Protein AF-A0AA39CHU6-F1 (afdb_monomer_lite)

pLDDT: mean 88.22, std 12.83, range [36.03, 98.25]

Structure (mmCIF, N/CA/C/O backbone):
data_AF-A0AA39CHU6-F1
#
_entry.id   AF-A0AA39CHU6-F1
#
loop_
_atom_site.group_PDB
_atom_site.id
_atom_site.type_symbol
_atom_site.label_atom_id
_atom_site.label_alt_id
_atom_site.label_comp_id
_atom_site.label_asym_id
_atom_site.label_entity_id
_atom_site.label_seq_id
_atom_site.pdbx_PDB_ins_code
_atom_site.Cartn_x
_atom_site.Cartn_y
_atom_site.Cartn_z
_atom_site.occupancy
_atom_site.B_iso_or_equiv
_atom_site.auth_seq_id
_atom_site.auth_comp_id
_atom_site.auth_asym_id
_atom_site.auth_atom_id
_atom_site.pdbx_PDB_model_num
ATOM 1 N N . MET A 1 1 ? 22.049 -4.721 4.402 1.00 36.03 1 MET A N 1
ATOM 2 C CA . MET A 1 1 ? 20.569 -4.723 4.504 1.00 36.03 1 MET A CA 1
ATOM 3 C C . MET A 1 1 ? 20.085 -3.326 4.855 1.00 36.03 1 MET A C 1
ATOM 5 O O . MET A 1 1 ? 19.934 -3.012 6.033 1.00 36.03 1 MET A O 1
ATOM 9 N N . GLY A 1 2 ? 19.881 -2.481 3.843 1.00 46.47 2 GLY A N 1
ATOM 10 C CA . GLY A 1 2 ? 19.026 -1.309 4.016 1.00 46.47 2 GLY A CA 1
ATOM 11 C C . GLY A 1 2 ? 17.617 -1.774 4.384 1.00 46.47 2 GLY A C 1
ATOM 12 O O . GLY A 1 2 ? 17.158 -2.808 3.893 1.00 46.47 2 GLY A O 1
ATOM 13 N N . VAL A 1 3 ? 16.960 -1.075 5.307 1.00 56.28 3 VAL A N 1
ATOM 14 C CA . VAL A 1 3 ? 15.524 -1.278 5.513 1.00 56.28 3 VAL A CA 1
ATOM 15 C C . VAL A 1 3 ? 14.834 -0.730 4.270 1.00 56.28 3 VAL A C 1
ATOM 17 O O . VAL A 1 3 ? 15.093 0.409 3.897 1.00 56.28 3 VAL A O 1
ATOM 20 N N . ASP A 1 4 ? 14.002 -1.548 3.632 1.00 71.50 4 ASP A N 1
ATOM 21 C CA . ASP A 1 4 ? 13.239 -1.155 2.448 1.00 71.50 4 ASP A CA 1
ATOM 22 C C . ASP A 1 4 ? 12.396 0.095 2.760 1.00 71.50 4 ASP A C 1
ATOM 24 O O . ASP A 1 4 ? 11.685 0.144 3.770 1.00 71.50 4 ASP A O 1
ATOM 28 N N . GLU A 1 5 ? 12.505 1.129 1.928 1.00 74.88 5 GLU A N 1
ATOM 29 C CA . GLU A 1 5 ? 11.883 2.430 2.165 1.00 74.88 5 GLU A CA 1
ATOM 30 C C . GLU A 1 5 ? 10.353 2.317 2.272 1.00 74.88 5 GLU A C 1
ATOM 32 O O . GLU A 1 5 ? 9.725 3.049 3.043 1.00 74.88 5 GLU A O 1
ATOM 37 N N . CYS A 1 6 ? 9.739 1.345 1.583 1.00 74.00 6 CYS A N 1
ATOM 38 C CA . CYS A 1 6 ? 8.307 1.076 1.692 1.00 74.00 6 CYS A CA 1
ATOM 39 C C . CYS A 1 6 ? 7.918 0.520 3.069 1.00 74.00 6 CYS A C 1
ATOM 41 O O . CYS A 1 6 ? 6.823 0.806 3.558 1.00 74.00 6 CYS A O 1
ATOM 43 N N . ILE A 1 7 ? 8.805 -0.245 3.717 1.00 84.31 7 ILE A N 1
ATOM 44 C CA . ILE A 1 7 ? 8.580 -0.755 5.077 1.00 84.31 7 ILE A CA 1
ATOM 45 C C . ILE A 1 7 ? 8.559 0.408 6.069 1.00 84.31 7 ILE A C 1
ATOM 47 O O . ILE A 1 7 ? 7.647 0.489 6.892 1.00 84.31 7 ILE A O 1
ATOM 51 N N . LEU A 1 8 ? 9.535 1.318 5.976 1.00 85.94 8 LEU A N 1
ATOM 52 C CA . LEU A 1 8 ? 9.590 2.503 6.837 1.00 85.94 8 LEU A CA 1
ATOM 53 C C . LEU A 1 8 ? 8.354 3.382 6.641 1.00 85.94 8 LEU A C 1
ATOM 55 O O . LEU A 1 8 ? 7.707 3.750 7.618 1.00 85.94 8 LEU A O 1
ATOM 59 N N . TYR A 1 9 ? 7.969 3.623 5.386 1.00 84.75 9 TYR A N 1
ATOM 60 C CA . TYR A 1 9 ? 6.775 4.396 5.061 1.00 84.75 9 TYR A CA 1
ATOM 61 C C . TYR A 1 9 ? 5.493 3.786 5.652 1.00 84.75 9 TYR A C 1
ATOM 63 O O . TYR A 1 9 ? 4.666 4.502 6.213 1.00 84.75 9 TYR A O 1
ATOM 71 N N . SER A 1 10 ? 5.328 2.460 5.585 1.00 86.75 10 SER A N 1
ATOM 72 C CA . SER A 1 10 ? 4.172 1.774 6.179 1.00 86.75 10 SER A CA 1
ATOM 73 C C . SER A 1 10 ? 4.127 1.916 7.709 1.00 86.75 10 SER A C 1
ATOM 75 O O . SER A 1 10 ? 3.069 2.188 8.284 1.00 86.75 10 SER A O 1
ATOM 77 N N . LEU A 1 11 ? 5.281 1.803 8.376 1.00 91.81 11 LEU A N 1
ATOM 78 C CA . LEU A 1 11 ? 5.385 1.997 9.825 1.00 91.81 11 LEU A CA 1
ATOM 79 C C . LEU A 1 11 ? 5.081 3.443 10.234 1.00 91.81 11 LEU A C 1
ATOM 81 O O . LEU A 1 11 ? 4.393 3.657 11.235 1.00 91.81 11 LEU A O 1
ATOM 85 N N . ASP A 1 12 ? 5.539 4.421 9.453 1.00 92.25 12 ASP A N 1
ATOM 86 C CA . ASP A 1 12 ? 5.215 5.830 9.670 1.00 92.25 12 ASP A CA 1
ATOM 87 C C . ASP A 1 12 ? 3.721 6.101 9.479 1.00 92.25 12 ASP A C 1
ATOM 89 O O . ASP A 1 12 ? 3.111 6.713 10.350 1.00 92.25 12 ASP A O 1
ATOM 93 N N . LEU A 1 13 ? 3.087 5.551 8.436 1.00 90.38 13 LEU A N 1
ATOM 94 C CA . LEU A 1 13 ? 1.635 5.660 8.246 1.00 90.38 13 LEU A CA 1
ATOM 95 C C . LEU A 1 13 ? 0.841 5.089 9.424 1.00 90.38 13 LEU A C 1
ATOM 97 O O . LEU A 1 13 ? -0.157 5.678 9.845 1.00 90.38 13 LEU A O 1
ATOM 101 N N . MET A 1 14 ? 1.264 3.940 9.955 1.00 93.62 14 MET A N 1
ATOM 102 C CA . MET A 1 14 ? 0.629 3.337 11.124 1.00 93.62 14 MET A CA 1
ATOM 103 C C . MET A 1 14 ? 0.807 4.219 12.362 1.00 93.62 14 MET A C 1
ATOM 105 O O . MET A 1 14 ? -0.163 4.481 13.074 1.00 93.62 14 MET A O 1
ATOM 109 N N . LYS A 1 15 ? 2.029 4.699 12.616 1.00 93.12 15 LYS A N 1
ATOM 110 C CA . LYS A 1 15 ? 2.325 5.613 13.724 1.00 93.12 15 LYS A CA 1
ATOM 111 C C . LYS A 1 15 ? 1.461 6.871 13.623 1.00 93.12 15 LYS A C 1
ATOM 113 O O . LYS A 1 15 ? 0.740 7.185 14.567 1.00 93.12 15 LYS A O 1
ATOM 118 N N . ASP A 1 16 ? 1.476 7.537 12.475 1.00 93.56 16 ASP A N 1
ATOM 119 C CA . ASP A 1 16 ? 0.741 8.778 12.236 1.00 93.56 16 ASP A CA 1
ATOM 120 C C . ASP A 1 16 ? -0.767 8.565 12.393 1.00 93.56 16 ASP A C 1
ATOM 122 O O . ASP A 1 16 ? -1.447 9.367 13.032 1.00 93.56 16 ASP A O 1
ATOM 126 N N . PHE A 1 17 ? -1.301 7.437 11.913 1.00 95.38 17 PHE A N 1
ATOM 127 C CA . PHE A 1 17 ? -2.702 7.093 12.131 1.00 95.38 17 PHE A CA 1
ATOM 128 C C . PHE A 1 17 ? -3.068 7.086 13.619 1.00 95.38 17 PHE A C 1
ATOM 130 O O . PHE A 1 17 ? -4.052 7.724 14.001 1.00 95.38 17 PHE A O 1
ATOM 137 N N . TRP A 1 18 ? -2.306 6.384 14.462 1.00 95.06 18 TRP A N 1
ATOM 138 C CA . TRP A 1 18 ? -2.645 6.243 15.879 1.00 95.06 18 TRP A CA 1
ATOM 139 C C . TRP A 1 18 ? -2.423 7.537 16.661 1.00 95.06 18 TRP A C 1
ATOM 141 O O . TRP A 1 18 ? -3.322 7.962 17.388 1.00 95.06 18 TRP A O 1
ATOM 151 N N . TYR A 1 19 ? -1.285 8.202 16.457 1.00 93.38 19 TYR A N 1
ATOM 152 C CA . TYR A 1 19 ? -0.972 9.474 17.113 1.00 93.38 19 TYR A CA 1
ATOM 153 C C . TYR A 1 19 ? -2.006 10.549 16.787 1.00 93.38 19 TYR A C 1
ATOM 155 O O . TYR A 1 19 ? -2.463 11.275 17.668 1.00 93.38 19 TYR A O 1
ATOM 163 N N . GLU A 1 20 ? -2.422 10.635 15.528 1.00 92.00 20 GLU A N 1
ATOM 164 C CA . GLU A 1 20 ? -3.372 11.654 15.108 1.00 92.00 20 GLU A CA 1
ATOM 165 C C . GLU A 1 20 ? -4.842 11.257 15.339 1.00 92.00 20 GLU A C 1
ATOM 167 O O . GLU A 1 20 ? -5.719 12.109 15.197 1.00 92.00 20 GLU A O 1
ATOM 172 N N . SER A 1 21 ? -5.135 9.993 15.669 1.00 93.38 21 SER A N 1
ATOM 173 C CA . SER A 1 21 ? -6.484 9.554 16.068 1.00 93.38 21 SER A CA 1
ATOM 174 C C . SER A 1 21 ? -6.711 9.669 17.572 1.00 93.38 21 SER A C 1
ATOM 176 O O . SER A 1 21 ? -7.795 10.048 18.007 1.00 93.38 21 SER A O 1
ATOM 178 N N . VAL A 1 22 ? -5.702 9.319 18.372 1.00 91.69 22 VAL A N 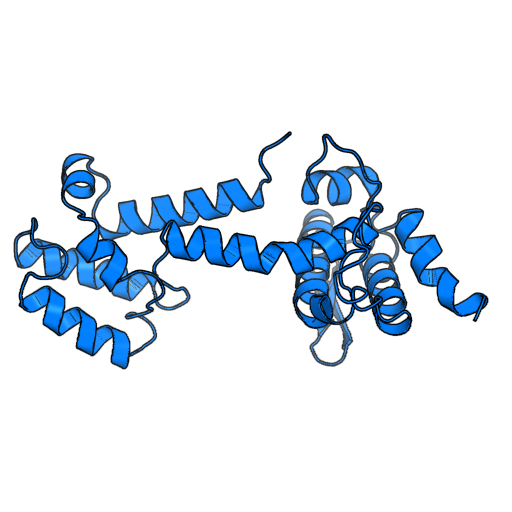1
ATOM 179 C CA . VAL A 1 22 ? -5.809 9.222 19.836 1.00 91.69 22 VAL A CA 1
ATOM 180 C C . VAL A 1 22 ? -5.316 10.490 20.533 1.00 91.69 22 VAL A C 1
ATOM 182 O O . VAL A 1 22 ? -5.846 10.874 21.576 1.00 91.69 22 VAL A O 1
ATOM 185 N N . GLY A 1 23 ? -4.329 11.160 19.943 1.00 84.38 23 GLY A N 1
ATOM 186 C CA . GLY A 1 23 ? -3.639 12.309 20.512 1.00 84.38 23 GLY A CA 1
ATOM 187 C C . GLY A 1 23 ? -2.134 12.066 20.599 1.00 84.38 23 GLY A C 1
ATOM 188 O O . GLY A 1 23 ? -1.678 10.949 20.832 1.00 84.38 23 GLY A O 1
ATOM 189 N N . VAL A 1 24 ? -1.360 13.140 20.427 1.00 79.75 24 VAL A N 1
ATOM 190 C CA . VAL A 1 24 ? 0.110 13.080 20.334 1.00 79.75 24 VAL A CA 1
ATOM 191 C C . VAL A 1 24 ? 0.774 12.806 21.692 1.00 79.75 24 VAL A C 1
ATOM 193 O O . VAL A 1 24 ? 1.913 12.344 21.761 1.00 79.75 24 VAL A O 1
ATOM 196 N N . GLU A 1 25 ? 0.049 13.058 22.782 1.00 86.94 25 GLU A N 1
ATOM 197 C CA . GLU A 1 25 ? 0.544 12.882 24.142 1.00 86.94 25 GLU A CA 1
ATOM 198 C C . GLU A 1 25 ? 0.782 11.406 24.477 1.00 86.94 25 GLU A C 1
ATOM 200 O O . GLU A 1 25 ? -0.091 10.548 24.309 1.00 86.94 25 GLU A O 1
ATOM 205 N N . ARG A 1 26 ? 1.960 11.111 25.038 1.00 83.06 26 ARG A N 1
ATOM 206 C CA . ARG A 1 26 ? 2.367 9.744 25.401 1.00 83.06 26 ARG A CA 1
ATOM 207 C C . ARG A 1 26 ? 1.359 9.063 26.329 1.00 83.06 26 ARG A C 1
ATOM 209 O O . ARG A 1 26 ? 1.085 7.877 26.166 1.00 83.06 26 ARG A O 1
ATOM 216 N N . ASP A 1 27 ? 0.788 9.814 27.264 1.00 88.19 27 ASP A N 1
ATOM 217 C CA . ASP A 1 27 ? -0.190 9.306 28.228 1.00 88.19 27 ASP A CA 1
ATOM 218 C C . ASP A 1 27 ? -1.510 8.896 27.562 1.00 88.19 27 ASP A C 1
ATOM 220 O O . ASP A 1 27 ? -2.195 7.999 28.050 1.00 88.19 27 ASP A O 1
ATOM 224 N N . ALA A 1 28 ? -1.882 9.529 26.444 1.00 88.56 28 ALA A N 1
ATOM 225 C CA . ALA A 1 28 ? -3.046 9.125 25.660 1.00 88.56 28 ALA A CA 1
ATOM 226 C C . ALA A 1 28 ? -2.748 7.825 24.905 1.00 88.56 28 ALA A C 1
ATOM 228 O O . ALA A 1 28 ? -3.522 6.875 24.982 1.00 88.56 28 ALA A O 1
ATOM 229 N N . MET A 1 29 ? -1.581 7.735 24.267 1.00 92.19 29 MET A N 1
ATOM 230 C CA . MET A 1 29 ? -1.156 6.522 23.564 1.00 92.19 29 MET A CA 1
ATOM 231 C C . MET A 1 29 ? -1.050 5.300 24.489 1.00 92.19 29 MET A C 1
ATOM 233 O O . MET A 1 29 ? -1.428 4.202 24.093 1.00 92.19 29 MET A O 1
ATOM 237 N N . GLN A 1 30 ? -0.618 5.475 25.742 1.00 92.00 30 GLN A N 1
ATOM 238 C CA . GLN A 1 30 ? -0.553 4.385 26.730 1.00 92.00 30 GLN A CA 1
ATOM 239 C C . GLN A 1 30 ? -1.923 3.842 27.164 1.00 92.00 30 GLN A C 1
ATOM 241 O O . GLN A 1 30 ? -1.997 2.741 27.704 1.00 92.00 30 GLN A O 1
ATOM 246 N N . LYS A 1 31 ? -3.006 4.597 26.946 1.00 94.38 31 LYS A N 1
ATOM 247 C CA . LYS A 1 31 ? -4.378 4.162 27.251 1.00 94.38 31 LYS A CA 1
ATOM 248 C C . LYS A 1 31 ? -4.988 3.299 26.147 1.00 94.38 31 LYS A C 1
ATOM 250 O O . LYS A 1 31 ? -6.066 2.745 26.353 1.00 94.38 31 LYS A O 1
ATOM 255 N N . VAL A 1 32 ? -4.347 3.209 24.981 1.00 94.75 32 VAL A N 1
ATOM 256 C CA . VAL A 1 32 ? -4.790 2.329 23.896 1.00 94.75 32 VAL A CA 1
ATOM 257 C C . VAL A 1 32 ? -4.411 0.898 24.252 1.00 94.75 32 VAL A C 1
ATOM 259 O O . VAL A 1 32 ? -3.236 0.543 24.289 1.00 94.75 32 VAL A O 1
ATOM 262 N N . ASP A 1 33 ? -5.416 0.077 24.531 1.00 95.06 33 ASP A N 1
ATOM 263 C CA . ASP A 1 33 ? -5.234 -1.333 24.852 1.00 95.06 33 ASP A CA 1
ATOM 264 C C . ASP A 1 33 ? -5.294 -2.233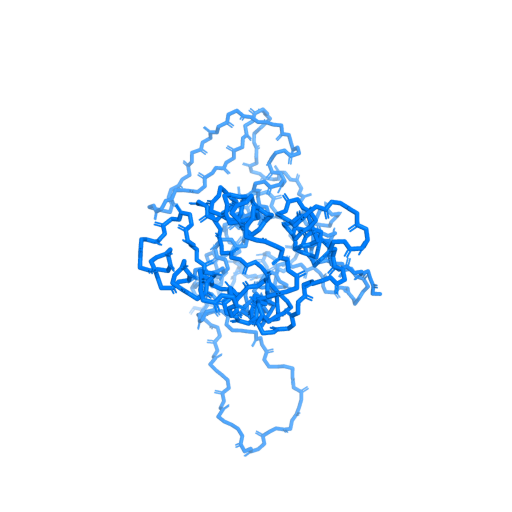 23.603 1.00 95.06 33 ASP A C 1
ATOM 266 O O . ASP A 1 33 ? -5.847 -1.872 22.562 1.00 95.06 33 ASP A O 1
ATOM 270 N N . GLU A 1 34 ? -4.743 -3.443 23.725 1.00 96.12 34 GLU A N 1
ATOM 271 C CA . GLU A 1 34 ? -4.690 -4.432 22.642 1.00 96.12 34 GLU A CA 1
ATOM 272 C C . GLU A 1 34 ? -6.081 -4.826 22.124 1.00 96.12 34 GLU A C 1
ATOM 274 O O . GLU A 1 34 ? -6.254 -5.031 20.923 1.00 96.12 34 GLU A O 1
ATOM 279 N N . ASN A 1 35 ? -7.087 -4.916 23.001 1.00 97.19 35 ASN A N 1
ATOM 280 C CA . ASN A 1 35 ? -8.441 -5.289 22.595 1.00 97.19 35 ASN A CA 1
ATOM 281 C C . ASN A 1 35 ? -9.066 -4.201 21.711 1.00 97.19 35 ASN A C 1
ATOM 283 O O . ASN A 1 35 ? -9.679 -4.515 20.695 1.00 97.19 35 ASN A O 1
ATOM 287 N N . SER A 1 36 ? -8.857 -2.929 22.049 1.00 96.94 36 SER A N 1
ATOM 288 C CA . SER A 1 36 ? -9.280 -1.801 21.216 1.00 96.94 36 SER A CA 1
ATOM 289 C C . SER A 1 36 ? -8.646 -1.837 19.825 1.00 96.94 36 SER A C 1
ATOM 291 O O . SER A 1 36 ? -9.347 -1.622 18.838 1.00 96.94 36 SER A O 1
ATOM 293 N N . VAL A 1 37 ? -7.347 -2.147 19.731 1.00 97.38 37 VAL A N 1
ATOM 294 C CA . VAL A 1 37 ? -6.654 -2.299 18.439 1.00 97.38 37 VAL A CA 1
ATOM 295 C C . VAL A 1 37 ? -7.227 -3.474 17.650 1.00 97.38 37 VAL A C 1
ATOM 297 O O . VAL A 1 37 ? -7.591 -3.288 16.496 1.00 97.38 37 VAL A O 1
ATOM 300 N N . LYS A 1 38 ? -7.384 -4.648 18.273 1.00 97.56 38 LYS A N 1
ATOM 301 C CA . LYS A 1 38 ? -7.929 -5.858 17.630 1.00 97.56 38 LYS A CA 1
ATOM 302 C C . LYS A 1 38 ? -9.346 -5.693 17.100 1.00 97.56 38 LYS A C 1
ATOM 304 O O . LYS A 1 38 ? -9.705 -6.281 16.089 1.00 97.56 38 LYS A O 1
ATOM 309 N N . GLU A 1 39 ? -10.170 -4.922 17.796 1.00 97.75 39 GLU A N 1
ATOM 310 C CA . GLU A 1 39 ? -11.528 -4.639 17.340 1.00 97.75 39 GLU A CA 1
ATOM 311 C C . GLU A 1 39 ? -11.546 -3.708 16.122 1.00 97.75 39 GLU A C 1
ATOM 313 O O . GLU A 1 39 ? -12.458 -3.787 15.304 1.00 97.75 39 GLU A O 1
ATOM 318 N N . LEU A 1 40 ? -10.554 -2.823 15.999 1.00 97.56 40 LEU A N 1
ATOM 319 C CA . LEU A 1 40 ? -10.492 -1.818 14.943 1.00 97.56 40 LEU A CA 1
ATOM 320 C C . LEU A 1 40 ? -9.669 -2.260 13.728 1.00 97.56 40 LEU A C 1
ATOM 322 O O . LEU A 1 40 ? -9.992 -1.842 12.618 1.00 97.56 40 LEU A O 1
ATOM 326 N N . GLU A 1 41 ? -8.612 -3.049 13.909 1.00 97.19 41 GLU A N 1
ATOM 327 C CA . GLU A 1 41 ? -7.658 -3.386 12.849 1.00 97.19 41 GLU A CA 1
ATOM 328 C C . GLU A 1 41 ? -8.336 -4.005 11.621 1.00 97.19 41 GLU A C 1
ATOM 330 O O . GLU A 1 41 ? -9.222 -4.850 11.726 1.00 97.19 41 GLU A O 1
ATOM 335 N N . GLY A 1 42 ? -7.956 -3.536 10.430 1.00 96.12 42 GLY A N 1
ATOM 336 C CA . GLY A 1 42 ? -8.537 -4.017 9.174 1.00 96.12 42 GLY A CA 1
ATOM 337 C C . GLY A 1 42 ? -9.975 -3.554 8.892 1.00 96.12 42 GLY A C 1
ATOM 338 O O . GLY A 1 42 ? -10.514 -3.893 7.841 1.00 96.12 42 GLY A O 1
ATOM 339 N N . THR A 1 43 ? -10.600 -2.760 9.768 1.00 97.69 43 THR A N 1
ATOM 340 C CA . THR A 1 43 ? -11.921 -2.150 9.516 1.00 97.69 43 THR A CA 1
ATOM 341 C C . THR A 1 43 ? -11.798 -0.776 8.857 1.00 97.69 43 THR A C 1
ATOM 343 O O . THR A 1 43 ? -10.733 -0.157 8.878 1.00 97.69 43 THR A O 1
ATOM 346 N N . ALA A 1 44 ? -12.889 -0.262 8.284 1.00 97.81 44 ALA A N 1
ATOM 347 C CA . ALA A 1 44 ? -12.945 1.089 7.727 1.00 97.81 44 ALA A CA 1
ATOM 348 C C . ALA A 1 44 ? -14.248 1.821 8.088 1.00 97.81 44 ALA A C 1
ATOM 350 O O . ALA A 1 44 ? -15.064 2.093 7.206 1.00 97.81 44 ALA A O 1
ATOM 351 N N . PRO A 1 45 ? -14.482 2.188 9.361 1.00 98.19 45 PRO A N 1
ATOM 352 C CA . PRO A 1 45 ? -15.734 2.819 9.793 1.00 98.19 45 PRO A CA 1
ATOM 353 C C . PRO A 1 45 ? -16.038 4.165 9.109 1.00 98.19 45 PRO A C 1
ATOM 355 O O . PRO A 1 45 ? -17.194 4.578 9.044 1.00 98.19 45 PRO A O 1
ATOM 358 N N . GLY A 1 46 ? -15.036 4.845 8.549 1.00 97.88 46 GLY A N 1
ATOM 359 C CA . GLY A 1 46 ? -15.219 6.045 7.732 1.00 97.88 46 GLY A CA 1
ATOM 360 C C . GLY A 1 46 ? -15.876 5.800 6.375 1.00 97.88 46 GLY A C 1
ATOM 361 O O . GLY A 1 46 ? -16.609 6.660 5.882 1.00 97.88 46 GLY A O 1
ATOM 362 N N . ALA A 1 47 ? -15.623 4.635 5.777 1.00 98.00 47 ALA A N 1
ATOM 363 C CA . ALA A 1 47 ? -16.123 4.240 4.461 1.00 98.00 47 ALA A CA 1
ATOM 364 C C . ALA A 1 47 ? -17.251 3.190 4.536 1.00 98.00 47 ALA A C 1
ATOM 366 O O . ALA A 1 47 ? -18.136 3.156 3.678 1.00 98.00 47 ALA A O 1
ATOM 367 N N . CYS A 1 48 ? -17.256 2.349 5.572 1.00 98.19 48 CYS A N 1
ATOM 368 C CA . CYS A 1 48 ? -18.150 1.211 5.752 1.00 98.19 48 CYS A CA 1
ATOM 369 C C . CYS A 1 48 ? -19.161 1.457 6.882 1.00 98.19 48 CYS A C 1
ATOM 371 O O . CYS A 1 48 ? -18.840 1.462 8.071 1.00 98.19 48 CYS A O 1
ATOM 373 N N . LYS A 1 49 ? -20.444 1.588 6.516 1.00 97.50 49 LYS A N 1
ATOM 374 C CA . LYS A 1 49 ? -21.545 1.793 7.479 1.00 97.50 49 LYS A CA 1
ATOM 375 C C . LYS A 1 49 ? -21.789 0.594 8.404 1.00 97.50 49 LYS A C 1
ATOM 377 O O . LYS A 1 49 ? -22.422 0.772 9.447 1.00 97.50 49 LYS A O 1
ATOM 382 N N . ALA A 1 50 ? -21.399 -0.614 7.996 1.00 97.88 50 ALA A N 1
ATOM 383 C CA . ALA A 1 50 ? -21.534 -1.811 8.825 1.00 97.88 50 ALA A CA 1
ATOM 384 C C . ALA A 1 50 ? -20.509 -1.768 9.965 1.00 97.88 50 ALA A C 1
ATOM 386 O O . ALA A 1 50 ? -20.917 -1.728 11.126 1.00 97.88 50 ALA A O 1
ATOM 387 N N . ASP A 1 51 ? -19.227 -1.604 9.623 1.00 98.00 51 ASP A N 1
ATOM 388 C CA . ASP A 1 51 ? -18.125 -1.417 10.573 1.00 98.00 51 ASP A CA 1
ATOM 389 C C . ASP A 1 51 ? -18.446 -0.297 11.561 1.00 98.00 51 ASP A C 1
ATOM 391 O O . ASP A 1 51 ? -18.441 -0.509 12.772 1.00 98.00 51 ASP A O 1
ATOM 395 N N . ALA A 1 52 ? -18.834 0.879 11.051 1.00 98.06 52 ALA A N 1
ATOM 396 C CA . ALA A 1 52 ? -19.171 2.032 11.880 1.00 98.06 52 ALA A CA 1
ATOM 397 C C . ALA A 1 52 ? -20.237 1.702 12.931 1.00 98.06 52 ALA A C 1
ATOM 399 O O . ALA A 1 52 ? -20.110 2.063 14.097 1.00 98.06 52 ALA A O 1
ATOM 400 N N . ARG A 1 53 ? -21.298 0.997 12.529 1.00 98.19 53 ARG A N 1
ATOM 401 C CA . ARG A 1 53 ? -22.418 0.669 13.412 1.00 98.19 53 ARG A CA 1
ATOM 402 C C . A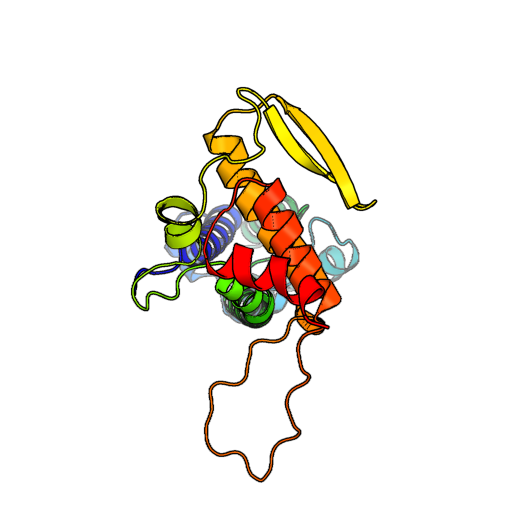RG A 1 53 ? -22.012 -0.309 14.504 1.00 98.19 53 ARG A C 1
ATOM 404 O O . ARG A 1 53 ? -22.427 -0.136 15.650 1.00 98.19 53 ARG A O 1
ATOM 411 N N . ASP A 1 54 ? -21.268 -1.348 14.153 1.00 97.69 54 ASP A N 1
ATOM 412 C CA . ASP A 1 54 ? -20.932 -2.408 15.099 1.00 97.69 54 ASP A CA 1
ATOM 413 C C . ASP A 1 54 ? -19.824 -1.977 16.059 1.00 97.69 54 ASP A C 1
ATOM 415 O O . ASP A 1 54 ? -19.936 -2.219 17.264 1.00 97.69 54 ASP A O 1
ATOM 419 N N . LEU A 1 55 ? -18.841 -1.219 15.574 1.00 98.25 55 LEU A N 1
ATOM 420 C CA . LEU A 1 55 ? -17.798 -0.623 16.404 1.00 98.25 55 LEU A CA 1
ATOM 421 C C . LEU A 1 55 ? -18.347 0.467 17.327 1.00 98.25 55 LEU A C 1
ATOM 423 O O . LEU A 1 55 ? -18.008 0.487 18.509 1.00 98.25 55 LEU A O 1
ATOM 427 N N . TYR A 1 56 ? -19.261 1.321 16.851 1.00 98.12 56 TYR A N 1
ATOM 428 C CA . TYR A 1 56 ? -19.826 2.381 17.692 1.00 98.12 56 TYR A CA 1
ATOM 429 C C . TYR A 1 56 ? -20.602 1.827 18.894 1.00 98.12 56 TYR A C 1
ATOM 431 O O . TYR A 1 56 ? -20.505 2.359 20.001 1.00 98.12 56 TYR A O 1
ATOM 439 N N . LYS A 1 57 ? -21.314 0.702 18.730 1.00 97.81 57 LYS A N 1
ATOM 440 C CA . LYS A 1 57 ? -21.953 -0.002 19.860 1.00 97.81 57 LYS A CA 1
ATOM 441 C C . LYS A 1 57 ? -20.921 -0.452 20.897 1.00 97.81 57 LYS A C 1
ATOM 443 O O . LYS A 1 57 ? -21.154 -0.298 22.095 1.00 97.81 57 LYS A O 1
ATOM 448 N N . LYS A 1 58 ? -19.788 -1.007 20.451 1.00 97.81 58 LYS A N 1
ATOM 449 C CA . LYS A 1 58 ? -18.701 -1.454 21.336 1.00 97.81 58 LYS A CA 1
ATOM 450 C C . LYS A 1 58 ? -18.042 -0.270 22.051 1.00 97.81 58 LYS A C 1
ATOM 452 O O . LYS A 1 58 ? -17.791 -0.360 23.250 1.00 97.81 58 LYS A O 1
ATOM 457 N N . LEU A 1 59 ? -17.855 0.851 21.355 1.00 97.25 59 LEU A N 1
ATOM 458 C CA . LEU A 1 59 ? -17.330 2.098 21.914 1.00 97.25 59 LEU A CA 1
ATOM 459 C C . LEU A 1 59 ? -18.243 2.679 23.004 1.00 97.25 59 LEU A C 1
ATOM 461 O O . LEU A 1 59 ? -17.774 3.001 24.099 1.00 97.25 59 LEU A O 1
ATOM 465 N N . LYS A 1 60 ? -19.559 2.736 22.755 1.00 96.50 60 LYS A N 1
ATOM 466 C CA . LYS A 1 60 ? -20.554 3.172 23.752 1.00 96.50 60 LYS A CA 1
ATOM 467 C C . LYS A 1 60 ? -20.628 2.256 24.966 1.00 96.50 60 LYS A C 1
ATOM 469 O O . LYS A 1 60 ? -20.825 2.734 26.075 1.00 96.50 60 LYS A O 1
ATOM 474 N N . ALA A 1 61 ? -20.425 0.957 24.767 1.00 95.56 61 ALA A N 1
ATOM 475 C CA . ALA A 1 61 ? -20.338 -0.011 25.854 1.00 95.56 61 ALA A CA 1
ATOM 476 C C . ALA A 1 61 ? -18.995 0.033 26.615 1.00 95.56 61 ALA A C 1
ATOM 478 O O . ALA A 1 61 ? -18.798 -0.779 27.516 1.00 95.56 61 ALA A O 1
ATOM 479 N N . GLY A 1 62 ? -18.057 0.915 26.240 1.00 94.38 62 GLY A N 1
ATOM 480 C CA . GLY A 1 62 ? -16.728 1.009 26.855 1.00 94.38 62 GLY A CA 1
ATOM 481 C C . GLY A 1 62 ? -15.807 -0.175 26.553 1.00 94.38 62 GLY A C 1
ATOM 482 O O . GLY A 1 62 ? -14.797 -0.344 27.226 1.00 94.38 62 GLY A O 1
ATOM 483 N N . LYS A 1 63 ? -16.143 -1.002 25.553 1.00 96.50 63 LYS A N 1
ATOM 484 C CA . LYS A 1 63 ? -15.329 -2.157 25.133 1.00 96.50 63 LYS A CA 1
ATOM 485 C C . LYS A 1 63 ? -14.169 -1.768 24.217 1.00 96.50 63 LYS A C 1
ATOM 487 O O . LYS A 1 63 ? -13.215 -2.525 24.104 1.00 96.50 63 LYS A O 1
ATOM 492 N N . ILE A 1 64 ? -14.276 -0.616 23.558 1.00 96.94 64 ILE A N 1
ATOM 493 C CA . ILE A 1 64 ? -13.210 0.004 22.767 1.00 96.94 64 ILE A CA 1
ATOM 494 C C . ILE A 1 64 ? -12.867 1.329 23.443 1.00 96.94 64 ILE A C 1
ATOM 496 O O . ILE A 1 64 ? -13.771 2.078 23.821 1.00 96.94 64 ILE A O 1
ATOM 500 N N . PHE A 1 65 ? -11.573 1.599 23.592 1.00 96.44 65 PHE A N 1
ATOM 501 C CA . PHE A 1 65 ? -11.002 2.754 24.278 1.00 96.44 65 PHE A CA 1
ATOM 502 C C . PHE A 1 65 ? -11.504 2.891 25.725 1.00 96.44 65 PHE A C 1
ATOM 504 O O . PHE A 1 65 ? -11.799 3.989 26.196 1.00 96.44 65 PHE A O 1
ATOM 511 N N . GLY A 1 66 ? -11.608 1.769 26.448 1.00 95.44 66 GLY A N 1
ATOM 512 C CA . GLY A 1 66 ? -12.215 1.714 27.785 1.00 95.44 66 GLY A CA 1
ATOM 513 C C . GLY A 1 66 ? -11.501 2.560 28.848 1.00 95.44 66 GLY A C 1
ATOM 514 O O . GLY A 1 66 ? -12.135 3.027 29.790 1.00 95.44 66 GLY A O 1
ATOM 515 N N . ALA A 1 67 ? -10.203 2.823 28.674 1.00 95.62 67 ALA A N 1
ATOM 516 C CA . ALA A 1 67 ? -9.419 3.695 29.553 1.00 95.62 67 ALA A CA 1
ATOM 517 C C . ALA A 1 67 ? -9.689 5.205 29.349 1.00 95.62 67 ALA A C 1
ATOM 519 O O . ALA A 1 67 ? -9.165 6.035 30.097 1.00 95.62 67 ALA A O 1
ATOM 520 N N . PHE A 1 68 ? -10.497 5.580 28.351 1.00 95.38 68 PHE A N 1
ATOM 521 C CA . PHE A 1 68 ? -10.890 6.961 28.073 1.00 95.38 68 PHE A CA 1
ATOM 522 C C . PHE A 1 68 ? -12.302 7.259 28.596 1.00 95.38 68 PHE A C 1
ATOM 524 O O . PHE A 1 68 ? -13.192 6.400 28.604 1.00 95.38 68 PHE A O 1
ATOM 531 N N . ASN A 1 69 ? -12.534 8.511 28.998 1.00 94.69 69 ASN A N 1
ATOM 532 C CA . ASN A 1 69 ? -13.882 8.985 29.312 1.00 94.69 69 ASN A CA 1
ATOM 533 C C . ASN A 1 69 ? -14.740 9.078 28.033 1.00 94.69 69 ASN A C 1
ATOM 535 O O . ASN A 1 69 ? -14.221 9.057 26.916 1.00 94.69 69 ASN A O 1
ATOM 539 N N . ASP A 1 70 ? -16.057 9.196 28.196 1.00 94.75 70 ASP A N 1
ATOM 540 C CA . ASP A 1 70 ? -16.996 9.191 27.067 1.00 94.75 70 ASP A CA 1
ATOM 541 C C . ASP A 1 70 ? -16.751 10.344 26.080 1.00 94.75 70 ASP A C 1
ATOM 543 O O . ASP A 1 70 ? -16.867 10.151 24.871 1.00 94.75 70 ASP A O 1
ATOM 547 N N . GLN A 1 71 ? -16.374 11.530 26.567 1.00 95.00 71 GLN A N 1
ATOM 548 C CA . GLN A 1 71 ? -16.116 12.688 25.712 1.00 95.00 71 GLN A CA 1
ATOM 549 C C . GLN A 1 71 ? -14.890 12.467 24.819 1.00 95.00 71 GLN A C 1
ATOM 551 O O . GLN A 1 71 ? -14.925 12.789 23.632 1.00 95.00 71 GLN A O 1
ATOM 556 N N . ASP A 1 72 ? -13.811 11.921 25.373 1.00 94.81 72 ASP A N 1
ATOM 557 C CA . ASP A 1 72 ? -12.594 11.641 24.617 1.00 94.81 72 ASP A CA 1
ATOM 558 C C . ASP A 1 72 ? -12.791 10.457 23.667 1.00 94.81 72 ASP A C 1
ATOM 560 O O . ASP A 1 72 ? -12.337 10.528 22.528 1.00 94.81 72 ASP A O 1
ATOM 564 N N . ARG A 1 73 ? -13.565 9.430 24.052 1.00 96.50 73 ARG A N 1
ATOM 565 C CA . ARG A 1 73 ? -13.937 8.339 23.133 1.00 96.50 73 ARG A CA 1
ATOM 566 C C . ARG A 1 73 ? -14.656 8.847 21.885 1.00 96.50 73 ARG A C 1
ATOM 568 O O . ARG A 1 73 ? -14.337 8.394 20.791 1.00 96.50 73 ARG A O 1
ATOM 575 N N . GLU A 1 74 ? -15.581 9.799 22.015 1.00 96.94 74 GLU A N 1
ATOM 576 C CA . GLU A 1 74 ? -16.261 10.386 20.849 1.00 96.94 74 GLU A CA 1
ATOM 577 C C . GLU A 1 74 ? -15.311 11.189 19.948 1.00 96.94 74 GLU A C 1
ATOM 579 O O . GLU A 1 74 ? -15.441 11.130 18.724 1.00 96.94 74 GLU A O 1
ATOM 584 N N . LYS A 1 75 ? -14.337 11.912 20.521 1.00 96.25 75 LYS A N 1
ATOM 585 C CA . LYS A 1 75 ? -13.322 12.632 19.729 1.00 96.25 75 LYS A CA 1
ATOM 586 C C . LYS A 1 75 ? -12.449 11.660 18.940 1.00 96.25 75 LYS A C 1
ATOM 588 O O . LYS A 1 75 ? -12.294 11.826 17.734 1.00 96.25 75 LYS A O 1
ATOM 593 N N . ILE A 1 76 ? -11.938 10.625 19.610 1.00 97.12 76 ILE A N 1
ATOM 594 C CA . ILE A 1 76 ? -11.119 9.582 18.980 1.00 97.12 76 ILE A CA 1
ATOM 595 C C . ILE A 1 76 ? -11.921 8.899 17.870 1.00 97.12 76 ILE A C 1
ATOM 597 O O . ILE A 1 76 ? -11.430 8.724 16.758 1.00 97.12 76 ILE A O 1
ATOM 601 N N . TRP A 1 77 ? -13.187 8.568 18.135 1.00 97.88 77 TRP A N 1
ATOM 602 C CA . TRP A 1 77 ? -14.077 7.963 17.147 1.00 97.88 77 TRP A CA 1
ATOM 603 C C . TRP A 1 77 ? -14.247 8.815 15.886 1.00 97.88 77 TRP A C 1
ATOM 605 O O . TRP A 1 77 ? -14.184 8.287 14.772 1.00 97.88 77 TRP A O 1
ATOM 615 N N . ALA A 1 78 ? -14.441 10.127 16.045 1.00 97.31 78 ALA A N 1
ATOM 616 C CA . ALA A 1 78 ? -14.561 11.048 14.922 1.00 97.31 78 ALA A CA 1
ATOM 617 C C . ALA A 1 78 ? -13.290 11.060 14.059 1.00 97.31 78 ALA A C 1
ATOM 619 O O . ALA A 1 78 ? -13.390 11.019 12.830 1.00 97.31 78 ALA A O 1
ATOM 620 N N . GLU A 1 79 ? -12.108 11.042 14.682 1.00 97.38 79 GLU A N 1
ATOM 621 C CA . GLU A 1 79 ? -10.838 10.991 13.956 1.00 97.38 79 GLU A CA 1
ATOM 622 C C . GLU A 1 79 ? -10.608 9.652 13.257 1.00 97.38 79 GLU A C 1
ATOM 624 O O . GLU A 1 79 ? -10.265 9.639 12.073 1.00 97.38 79 GLU A O 1
ATOM 629 N N . VAL A 1 80 ? -10.896 8.531 13.925 1.00 97.75 80 VAL A N 1
ATOM 630 C CA . VAL A 1 80 ? -10.841 7.196 13.309 1.00 97.75 80 VAL A CA 1
ATOM 631 C C . VAL A 1 80 ? -11.747 7.143 12.077 1.00 97.75 80 VAL A C 1
ATOM 633 O O . VAL A 1 80 ? -11.308 6.731 11.003 1.00 97.75 80 VAL A O 1
ATOM 636 N N . CYS A 1 81 ? -12.989 7.629 12.173 1.00 97.81 81 CYS A N 1
ATOM 637 C CA . CYS A 1 81 ? -13.907 7.687 11.033 1.00 97.81 81 CYS A CA 1
ATOM 638 C C . CYS A 1 81 ? -13.408 8.625 9.929 1.00 97.81 81 CYS A C 1
ATOM 640 O O . CYS A 1 81 ? -13.536 8.323 8.746 1.00 97.81 81 CYS A O 1
ATOM 642 N N . ARG A 1 82 ? -12.833 9.779 10.276 1.00 97.19 82 ARG A N 1
ATOM 643 C CA . ARG A 1 82 ? -12.299 10.711 9.276 1.00 97.19 82 ARG A CA 1
ATOM 644 C C . ARG A 1 82 ? -11.146 10.086 8.494 1.00 97.19 82 ARG A C 1
ATOM 646 O O . ARG A 1 82 ? -11.079 10.268 7.280 1.00 97.19 82 ARG A O 1
ATOM 653 N N . ARG A 1 83 ? -10.266 9.367 9.189 1.00 95.81 83 ARG A N 1
ATOM 654 C CA . ARG A 1 83 ? -9.039 8.775 8.643 1.00 95.81 83 ARG A CA 1
ATOM 655 C C . ARG A 1 83 ? -9.264 7.480 7.890 1.00 95.81 83 ARG A C 1
ATOM 657 O O . ARG A 1 83 ? -8.429 7.138 7.074 1.00 95.81 83 ARG A O 1
ATOM 664 N N . THR A 1 84 ? -10.377 6.794 8.119 1.00 97.62 84 THR A N 1
ATOM 665 C CA . THR A 1 84 ? -10.704 5.518 7.462 1.00 97.62 84 THR A CA 1
ATOM 666 C C . THR A 1 84 ? -11.689 5.671 6.300 1.00 97.62 84 THR A C 1
ATOM 668 O O . THR A 1 84 ? -12.451 4.760 5.979 1.00 97.62 84 THR A O 1
ATOM 671 N N . LYS A 1 85 ? -11.713 6.848 5.660 1.00 96.56 85 LYS A N 1
ATOM 672 C CA . LYS A 1 85 ? -12.516 7.090 4.447 1.00 96.56 85 LYS A CA 1
ATOM 673 C C . LYS A 1 85 ? -11.904 6.468 3.193 1.00 96.56 85 LYS A C 1
ATOM 675 O O . LYS A 1 85 ? -12.634 6.141 2.265 1.00 96.56 85 LYS A O 1
ATOM 680 N N . ASP A 1 86 ? -10.582 6.353 3.161 1.00 94.81 86 ASP A N 1
ATOM 681 C CA . ASP A 1 86 ? -9.790 5.908 2.012 1.00 94.81 86 ASP A CA 1
ATOM 682 C C . ASP A 1 86 ? -8.828 4.758 2.358 1.00 94.81 86 ASP A C 1
ATOM 684 O O . ASP A 1 86 ? -8.080 4.303 1.497 1.00 94.81 86 ASP A O 1
ATOM 688 N N . ARG A 1 87 ? -8.835 4.289 3.610 1.00 93.44 87 ARG A N 1
ATOM 689 C CA . ARG A 1 87 ? -7.923 3.263 4.130 1.00 93.44 87 ARG A CA 1
ATOM 690 C C . ARG A 1 87 ? -8.545 2.490 5.291 1.00 93.44 87 ARG A C 1
ATOM 692 O O . ARG A 1 87 ? -9.476 2.974 5.937 1.00 93.44 87 ARG A O 1
ATOM 699 N N . LEU A 1 88 ? -7.994 1.310 5.564 1.00 96.12 88 LEU A N 1
ATOM 700 C CA . LEU A 1 88 ? -8.314 0.520 6.754 1.00 96.12 88 LEU A CA 1
ATOM 701 C C . LEU A 1 88 ? -7.585 1.081 7.983 1.00 96.12 88 LEU A C 1
ATOM 703 O O . LEU A 1 88 ? -6.586 1.789 7.845 1.00 96.12 88 LEU A O 1
ATOM 707 N N . VAL A 1 89 ? -8.055 0.744 9.184 1.00 97.19 89 VAL A N 1
ATOM 708 C CA . VAL A 1 89 ? -7.297 0.970 10.422 1.00 97.19 89 VAL A CA 1
ATOM 709 C C . VAL A 1 89 ? -6.012 0.126 10.367 1.00 97.19 89 VAL A C 1
ATOM 711 O O . VAL A 1 89 ? -6.112 -1.105 10.314 1.00 97.19 89 VAL A O 1
ATOM 714 N N . PRO A 1 90 ? -4.820 0.749 10.403 1.00 96.56 90 PRO A N 1
ATOM 715 C CA . PRO A 1 90 ? -3.558 0.031 10.382 1.00 96.56 90 PRO A CA 1
ATOM 716 C C . PRO A 1 90 ? -3.209 -0.543 11.759 1.00 96.56 90 PRO A C 1
ATOM 718 O O . PRO A 1 90 ? -3.400 0.096 12.797 1.00 96.56 90 PRO A O 1
ATOM 721 N N . SER A 1 91 ? -2.613 -1.727 11.767 1.00 95.56 91 SER A N 1
ATOM 722 C CA . SER A 1 91 ? -1.992 -2.339 12.939 1.00 95.56 91 SER A CA 1
ATOM 723 C C . SER A 1 91 ? -0.774 -3.162 12.521 1.00 95.56 91 SER A C 1
ATOM 725 O O . SER A 1 91 ? -0.505 -3.349 11.333 1.00 95.56 91 SER A O 1
ATOM 727 N N . PHE A 1 92 ? -0.042 -3.708 13.494 1.00 95.12 92 PHE A N 1
ATOM 728 C CA . PHE A 1 92 ? 1.013 -4.671 13.180 1.00 95.12 92 PHE A CA 1
ATOM 729 C C . PHE A 1 92 ? 0.464 -5.920 12.482 1.00 95.12 92 PHE A C 1
ATOM 731 O O . PHE A 1 92 ? 1.154 -6.477 11.634 1.00 95.12 92 PHE A O 1
ATOM 738 N N . PHE A 1 93 ? -0.767 -6.342 12.787 1.00 94.81 93 PHE A N 1
ATOM 739 C CA . PHE A 1 93 ? -1.400 -7.455 12.083 1.00 94.81 93 PHE A CA 1
ATOM 740 C C . PHE A 1 93 ? -1.582 -7.131 10.595 1.00 94.81 93 PHE A C 1
ATOM 742 O O . PHE A 1 93 ? -1.076 -7.872 9.756 1.00 94.81 93 PHE A O 1
ATOM 749 N N . THR A 1 94 ? -2.213 -5.997 10.259 1.00 92.75 94 THR A N 1
ATOM 750 C CA . THR A 1 94 ? -2.407 -5.610 8.849 1.00 92.75 94 THR A CA 1
ATOM 751 C C . THR A 1 94 ? -1.075 -5.373 8.144 1.00 92.75 94 THR A C 1
ATOM 753 O O . THR A 1 94 ? -0.909 -5.790 7.008 1.00 92.75 94 THR A O 1
ATOM 756 N N . PHE A 1 95 ? -0.095 -4.786 8.835 1.00 92.56 95 PHE A N 1
ATOM 757 C CA . PHE A 1 95 ? 1.260 -4.604 8.317 1.00 92.56 95 PHE A CA 1
ATOM 758 C C . PHE A 1 95 ? 1.907 -5.934 7.909 1.00 92.56 95 PHE A C 1
ATOM 760 O O . PHE A 1 95 ? 2.439 -6.049 6.807 1.00 92.56 95 PHE A O 1
ATOM 767 N N . PHE A 1 96 ? 1.858 -6.960 8.765 1.00 92.06 96 PHE A N 1
ATOM 768 C CA . PHE A 1 96 ? 2.432 -8.262 8.420 1.00 92.06 96 PHE A CA 1
ATOM 769 C C . PHE A 1 96 ? 1.655 -8.964 7.301 1.00 92.06 96 PHE A C 1
ATOM 771 O O . PHE A 1 96 ? 2.283 -9.604 6.457 1.00 92.06 96 PHE A O 1
ATOM 778 N N . GLU A 1 97 ? 0.330 -8.817 7.246 1.00 91.81 97 GLU A N 1
ATOM 779 C CA . GLU A 1 97 ? -0.480 -9.329 6.134 1.00 91.81 97 GLU A CA 1
ATOM 780 C C . GLU A 1 97 ? -0.123 -8.648 4.805 1.00 91.81 97 GLU A C 1
ATOM 782 O O . GLU A 1 97 ? 0.096 -9.333 3.801 1.00 91.81 97 GLU A O 1
ATOM 787 N N . ASP A 1 98 ? 0.046 -7.325 4.811 1.00 88.94 98 ASP A N 1
ATOM 788 C CA . ASP A 1 98 ? 0.479 -6.559 3.644 1.00 88.94 98 ASP A CA 1
ATOM 789 C C . ASP A 1 98 ? 1.870 -7.012 3.179 1.00 88.94 98 ASP A C 1
ATOM 791 O O . ASP A 1 98 ? 2.074 -7.271 1.993 1.00 88.94 98 ASP A O 1
ATOM 795 N N . LEU A 1 99 ? 2.826 -7.196 4.099 1.00 88.62 99 LEU A N 1
ATOM 796 C CA . LEU A 1 99 ? 4.162 -7.708 3.765 1.00 88.62 99 LEU A CA 1
ATOM 797 C C . LEU A 1 99 ? 4.127 -9.132 3.199 1.00 88.62 99 LEU A C 1
ATOM 799 O O . LEU A 1 99 ? 4.841 -9.438 2.237 1.00 88.62 99 LEU A O 1
ATOM 803 N N . ASN A 1 100 ? 3.302 -10.006 3.779 1.00 87.94 100 ASN A N 1
ATOM 804 C CA . ASN A 1 100 ? 3.127 -11.375 3.300 1.00 87.94 100 ASN A CA 1
ATOM 805 C C . ASN A 1 100 ? 2.605 -11.386 1.862 1.00 87.94 100 ASN A C 1
ATOM 807 O O . ASN A 1 100 ? 3.097 -12.154 1.029 1.00 87.94 100 ASN A O 1
ATOM 811 N N . TRP A 1 101 ? 1.645 -10.514 1.561 1.00 88.12 101 TRP A N 1
ATOM 812 C CA . TRP A 1 101 ? 1.066 -10.389 0.233 1.00 88.12 101 TRP A CA 1
ATOM 813 C C . TRP A 1 101 ? 2.040 -9.747 -0.770 1.00 88.12 101 TRP A C 1
ATOM 815 O O . TRP A 1 101 ? 2.232 -10.271 -1.871 1.00 88.12 101 TRP A O 1
ATOM 825 N N . LEU A 1 102 ? 2.729 -8.669 -0.376 1.00 88.69 102 LEU A N 1
ATOM 826 C CA . LEU A 1 102 ? 3.669 -7.916 -1.219 1.00 88.69 102 LEU A CA 1
ATOM 827 C C . LEU A 1 102 ? 4.898 -8.722 -1.644 1.00 88.69 102 LEU A C 1
ATOM 829 O O . LEU A 1 102 ? 5.528 -8.389 -2.650 1.00 88.69 102 LEU A O 1
ATOM 833 N N . LYS A 1 103 ? 5.217 -9.812 -0.942 1.00 87.94 103 LYS A N 1
ATOM 834 C CA . LYS A 1 103 ? 6.315 -10.709 -1.311 1.00 87.94 103 LYS A CA 1
ATOM 835 C C . LYS A 1 103 ? 6.213 -11.207 -2.755 1.00 87.94 103 LYS A C 1
ATOM 837 O O . LYS A 1 103 ? 7.218 -11.223 -3.458 1.00 87.94 103 LYS A O 1
ATOM 842 N N . GLY A 1 104 ? 5.016 -11.590 -3.206 1.00 89.31 104 GLY A N 1
ATOM 843 C CA . GLY A 1 104 ? 4.798 -12.078 -4.572 1.00 89.31 104 GLY A CA 1
ATOM 844 C C . GLY A 1 104 ? 5.134 -11.021 -5.633 1.00 89.31 104 GLY A C 1
ATOM 845 O O . GLY A 1 104 ? 6.004 -11.262 -6.472 1.00 89.31 104 GLY A O 1
ATOM 846 N N . PRO A 1 105 ? 4.495 -9.838 -5.590 1.00 91.38 105 PRO A N 1
ATOM 847 C CA . PRO A 1 105 ? 4.820 -8.722 -6.475 1.00 91.38 105 PRO A CA 1
ATOM 848 C C . PRO A 1 105 ? 6.290 -8.285 -6.403 1.00 91.38 105 PRO A C 1
ATOM 850 O O . PRO A 1 105 ? 6.915 -8.091 -7.443 1.00 91.38 105 PRO A O 1
ATOM 853 N N . ALA A 1 106 ? 6.872 -8.198 -5.204 1.00 89.88 106 ALA A N 1
ATOM 854 C CA . ALA A 1 106 ? 8.279 -7.844 -5.025 1.00 89.88 106 ALA A CA 1
ATOM 855 C C . ALA A 1 106 ? 9.215 -8.857 -5.702 1.00 89.88 106 ALA A C 1
ATOM 857 O O . ALA A 1 106 ? 10.166 -8.472 -6.377 1.00 89.88 106 ALA A O 1
ATOM 858 N N . ASP A 1 107 ? 8.930 -10.155 -5.578 1.00 88.62 107 ASP A N 1
ATOM 859 C CA . ASP A 1 107 ? 9.708 -11.197 -6.247 1.00 88.62 107 ASP A CA 1
ATOM 860 C C . ASP A 1 107 ? 9.547 -11.167 -7.779 1.00 88.62 107 ASP A C 1
ATOM 862 O O . ASP A 1 107 ? 10.463 -11.585 -8.484 1.00 88.62 107 ASP A O 1
ATOM 866 N N . CYS A 1 108 ? 8.439 -10.631 -8.308 1.00 91.25 108 CYS A N 1
ATOM 867 C CA . CYS A 1 108 ? 8.305 -10.363 -9.743 1.00 91.25 108 CYS A CA 1
ATOM 868 C C . CYS A 1 108 ? 9.239 -9.230 -10.172 1.00 91.25 108 CYS A C 1
ATOM 870 O O . CYS A 1 108 ? 10.012 -9.408 -11.107 1.00 91.25 108 CYS A O 1
ATOM 872 N N . VAL A 1 109 ? 9.212 -8.089 -9.472 1.00 92.19 109 VAL A N 1
ATOM 873 C CA . VAL A 1 109 ? 10.056 -6.923 -9.793 1.00 92.19 109 VAL A CA 1
ATOM 874 C C . VAL A 1 109 ? 11.544 -7.263 -9.679 1.00 92.19 109 VAL A C 1
ATOM 876 O O . VAL A 1 109 ? 12.331 -6.841 -10.520 1.00 92.19 109 VAL A O 1
ATOM 879 N N . LYS A 1 110 ? 11.930 -8.117 -8.721 1.00 90.50 110 LYS A N 1
ATOM 880 C CA . LYS A 1 110 ? 13.309 -8.621 -8.594 1.00 90.50 110 LYS A CA 1
ATOM 881 C C . LYS A 1 110 ? 13.828 -9.361 -9.831 1.00 90.50 110 LYS A C 1
ATOM 883 O O . LYS A 1 110 ? 15.033 -9.519 -9.962 1.00 90.50 110 LYS A O 1
ATOM 888 N N . ARG A 1 111 ? 12.950 -9.836 -10.723 1.00 89.94 111 ARG A N 1
ATOM 889 C CA . ARG A 1 111 ? 13.353 -10.453 -11.998 1.00 89.94 111 ARG A CA 1
ATOM 890 C C . ARG A 1 111 ? 13.845 -9.430 -13.024 1.00 89.94 111 ARG A C 1
ATOM 892 O O . ARG A 1 111 ? 14.378 -9.853 -14.034 1.00 89.94 111 ARG A O 1
ATOM 899 N N . LEU A 1 112 ? 13.620 -8.134 -12.800 1.00 91.50 112 LEU A N 1
ATOM 900 C CA . LEU A 1 112 ? 14.007 -7.053 -13.713 1.00 91.50 112 LEU A CA 1
ATOM 901 C C . LEU A 1 112 ? 15.295 -6.335 -13.289 1.00 91.50 112 LEU A C 1
ATOM 903 O O . LEU A 1 112 ? 15.769 -5.470 -14.020 1.00 91.50 112 LEU A O 1
ATOM 907 N N . ILE A 1 113 ? 15.815 -6.628 -12.096 1.00 90.19 113 ILE A N 1
ATOM 908 C CA . ILE A 1 113 ? 16.937 -5.901 -11.499 1.00 90.19 113 ILE A CA 1
ATOM 909 C C . ILE A 1 113 ? 18.161 -6.812 -11.374 1.00 90.19 113 ILE A C 1
ATOM 911 O O . ILE A 1 113 ? 17.994 -8.005 -11.088 1.00 90.19 113 ILE A O 1
ATOM 915 N N . PRO A 1 114 ? 19.375 -6.248 -11.462 1.00 83.81 114 PRO A N 1
ATOM 916 C CA . PRO A 1 114 ? 20.575 -6.965 -11.068 1.00 83.81 114 PRO A CA 1
ATOM 917 C C . PRO A 1 114 ? 20.488 -7.319 -9.581 1.00 83.81 114 PRO A C 1
ATOM 919 O O . PRO A 1 114 ? 20.280 -6.461 -8.721 1.00 83.81 114 PRO A O 1
ATOM 922 N N . ILE A 1 115 ? 20.606 -8.609 -9.259 1.00 70.50 115 ILE A N 1
ATOM 923 C CA . ILE A 1 115 ? 20.432 -9.095 -7.885 1.00 70.50 115 ILE A CA 1
ATOM 924 C C . ILE A 1 115 ? 21.701 -8.808 -7.078 1.00 70.50 115 ILE A C 1
ATOM 926 O O . ILE A 1 115 ? 22.630 -9.616 -7.038 1.00 70.50 115 ILE A O 1
ATOM 930 N N . SER A 1 116 ? 21.705 -7.680 -6.377 1.00 76.81 116 SER A N 1
ATOM 931 C CA . SER A 1 116 ? 22.669 -7.368 -5.323 1.00 76.81 116 SER A CA 1
ATOM 932 C C . SER A 1 116 ? 22.057 -7.667 -3.943 1.00 76.81 116 SER A C 1
ATOM 934 O O . SER A 1 116 ? 20.921 -7.267 -3.683 1.00 76.81 116 SER A O 1
ATOM 936 N N . PRO A 1 117 ? 22.750 -8.385 -3.036 1.00 68.75 117 PRO A N 1
ATOM 937 C CA . PRO A 1 117 ? 22.236 -8.683 -1.694 1.00 68.75 117 PRO A CA 1
ATOM 938 C C . PRO A 1 117 ? 22.064 -7.455 -0.791 1.00 68.75 117 PRO A C 1
ATOM 940 O O . PRO A 1 117 ? 21.352 -7.538 0.213 1.00 68.75 117 PRO A O 1
ATOM 943 N N . ASP A 1 118 ? 22.755 -6.360 -1.107 1.00 76.31 118 ASP A N 1
ATOM 944 C CA . ASP A 1 118 ? 22.834 -5.178 -0.249 1.00 76.31 118 ASP A CA 1
ATOM 945 C C . ASP A 1 118 ? 21.853 -4.066 -0.642 1.00 76.31 118 ASP A C 1
ATOM 947 O O . ASP A 1 118 ? 21.569 -3.203 0.195 1.00 76.31 118 ASP A O 1
ATOM 951 N N . ASP A 1 119 ? 21.268 -4.152 -1.839 1.00 83.44 119 ASP A N 1
ATOM 952 C CA . ASP A 1 119 ? 20.406 -3.120 -2.416 1.00 83.44 119 ASP A CA 1
ATOM 953 C C . ASP A 1 119 ? 18.915 -3.374 -2.149 1.00 83.44 119 ASP A C 1
ATOM 955 O O . ASP A 1 119 ? 18.431 -4.512 -2.164 1.00 83.44 119 ASP A O 1
ATOM 959 N N . THR A 1 120 ? 18.158 -2.295 -1.919 1.00 86.81 120 THR A N 1
ATOM 960 C CA . THR A 1 120 ? 16.687 -2.343 -1.920 1.00 86.81 120 THR A CA 1
ATOM 961 C C . THR A 1 120 ? 16.174 -2.390 -3.363 1.00 86.81 120 THR A C 1
ATOM 963 O O . THR A 1 120 ? 16.876 -2.006 -4.300 1.00 86.81 120 THR A O 1
ATOM 966 N N . ILE A 1 121 ? 14.936 -2.860 -3.572 1.00 88.81 121 ILE A N 1
ATOM 967 C CA . ILE A 1 121 ? 14.341 -2.909 -4.921 1.00 88.81 121 ILE A CA 1
ATOM 968 C C . ILE A 1 121 ? 14.274 -1.502 -5.523 1.00 88.81 121 ILE A C 1
ATOM 970 O O . ILE A 1 121 ? 14.595 -1.323 -6.695 1.00 88.81 121 ILE A O 1
ATOM 974 N N . LEU A 1 122 ? 13.867 -0.512 -4.722 1.00 89.00 122 LEU A N 1
ATOM 975 C CA . LEU A 1 122 ? 13.759 0.877 -5.160 1.00 89.00 122 LEU A CA 1
ATOM 976 C C . LEU A 1 122 ? 15.119 1.456 -5.527 1.00 89.00 122 LEU A C 1
ATOM 978 O O . LEU A 1 122 ? 15.256 2.012 -6.613 1.00 89.00 122 LEU A O 1
ATOM 982 N N . TYR A 1 123 ? 16.123 1.252 -4.673 1.00 89.38 123 TYR A N 1
ATOM 983 C CA . TYR A 1 123 ? 17.482 1.697 -4.946 1.00 89.38 123 TYR A CA 1
ATOM 984 C C . TYR A 1 123 ? 18.027 1.078 -6.238 1.00 89.38 123 TYR A C 1
ATOM 986 O O . TYR A 1 123 ? 18.540 1.793 -7.094 1.00 89.38 123 TYR A O 1
ATOM 994 N N . ALA A 1 124 ? 17.848 -0.232 -6.437 1.00 91.19 124 ALA A N 1
ATOM 995 C CA . ALA A 1 124 ? 18.302 -0.894 -7.654 1.00 91.19 124 ALA A CA 1
ATOM 996 C C . ALA A 1 124 ? 17.589 -0.361 -8.908 1.00 91.19 124 ALA A C 1
ATOM 998 O O . ALA A 1 124 ? 18.235 -0.096 -9.923 1.00 91.19 124 ALA A O 1
ATOM 999 N N . LEU A 1 125 ? 16.266 -0.166 -8.833 1.00 92.25 125 LEU A N 1
ATOM 1000 C CA . LEU A 1 125 ? 15.494 0.412 -9.932 1.00 92.25 125 LEU A CA 1
ATOM 1001 C C . LEU A 1 125 ? 15.963 1.828 -10.271 1.00 92.25 125 LEU A C 1
ATOM 1003 O O . LEU A 1 125 ? 16.063 2.157 -11.447 1.00 92.25 125 LEU A O 1
ATOM 1007 N N . GLU A 1 126 ? 16.249 2.651 -9.265 1.00 91.38 126 GLU A N 1
ATOM 1008 C CA . GLU A 1 126 ? 16.643 4.049 -9.448 1.00 91.38 126 GLU A CA 1
ATOM 1009 C C . GLU A 1 126 ? 18.068 4.206 -9.956 1.00 91.38 126 GLU A C 1
ATOM 1011 O O . GLU A 1 126 ? 18.306 4.975 -10.882 1.00 91.38 126 GLU A O 1
ATOM 1016 N N . GLN A 1 127 ? 19.011 3.478 -9.365 1.00 90.44 127 GLN A N 1
ATOM 1017 C CA . GLN A 1 127 ? 20.430 3.705 -9.618 1.00 90.44 127 GLN A CA 1
ATOM 1018 C C . GLN A 1 127 ? 20.963 2.912 -10.808 1.00 90.44 127 GLN A C 1
ATOM 1020 O O . GLN A 1 127 ? 21.930 3.341 -11.436 1.00 90.44 127 GLN A O 1
ATOM 1025 N N . TYR A 1 128 ? 20.368 1.754 -11.112 1.00 90.62 128 TYR A N 1
ATOM 1026 C CA . TYR A 1 128 ? 20.936 0.822 -12.090 1.00 90.62 128 TYR A CA 1
ATOM 1027 C C . TYR A 1 128 ? 20.031 0.540 -13.281 1.00 90.62 128 TYR A C 1
ATOM 1029 O O . TYR A 1 128 ? 20.544 0.178 -14.336 1.00 90.62 128 TYR A O 1
ATOM 1037 N N . VAL A 1 129 ? 18.711 0.669 -13.124 1.00 94.38 129 VAL A N 1
ATOM 1038 C CA . VAL A 1 129 ? 17.763 0.182 -14.135 1.00 94.38 129 VAL A CA 1
ATOM 1039 C C . VAL A 1 129 ? 17.035 1.319 -14.847 1.00 94.38 129 VAL A C 1
ATOM 1041 O O . VAL A 1 129 ? 16.779 1.222 -16.043 1.00 94.38 129 VAL A O 1
ATOM 1044 N N . PHE A 1 130 ? 16.679 2.410 -14.174 1.00 96.12 130 PHE A N 1
ATOM 1045 C CA . PHE A 1 130 ? 16.006 3.522 -14.837 1.00 96.12 130 PHE A CA 1
ATOM 1046 C C . PHE A 1 130 ? 16.992 4.354 -15.662 1.00 96.12 130 PHE A C 1
ATOM 1048 O O . PHE A 1 130 ? 17.897 4.991 -15.134 1.00 96.12 130 PHE A O 1
ATOM 1055 N N . THR A 1 131 ? 16.785 4.372 -16.978 1.00 95.12 131 THR A N 1
ATOM 1056 C CA . THR A 1 131 ? 17.608 5.129 -17.937 1.00 95.12 131 THR A CA 1
ATOM 1057 C C . THR A 1 131 ? 16.817 6.218 -18.658 1.00 95.12 131 THR A C 1
ATOM 1059 O O . THR A 1 131 ? 17.379 6.977 -19.447 1.00 95.12 131 THR A O 1
ATOM 1062 N N . GLY A 1 132 ? 15.496 6.269 -18.453 1.00 92.56 132 GLY A N 1
ATOM 1063 C CA . GLY A 1 132 ? 14.601 7.147 -19.205 1.00 92.56 132 GLY A CA 1
ATOM 1064 C C . GLY A 1 132 ? 14.427 6.733 -20.673 1.00 92.56 132 GLY A C 1
ATOM 1065 O O . GLY A 1 132 ? 13.874 7.500 -21.467 1.00 92.56 132 GLY A O 1
ATOM 1066 N N . VAL A 1 133 ? 14.864 5.527 -21.064 1.00 92.38 133 VAL A N 1
ATOM 1067 C CA . VAL A 1 133 ? 14.682 5.029 -22.435 1.00 92.38 133 VAL A CA 1
ATOM 1068 C C . VAL A 1 133 ? 13.198 5.040 -22.825 1.00 92.38 133 VAL A C 1
ATOM 1070 O O . VAL A 1 133 ? 12.301 4.852 -22.005 1.00 92.38 133 VAL A O 1
ATOM 1073 N N . ASN A 1 134 ? 12.891 5.323 -24.089 1.00 91.19 134 ASN A N 1
ATOM 1074 C CA . ASN A 1 134 ? 11.510 5.428 -24.577 1.00 91.19 134 ASN A CA 1
ATOM 1075 C C . ASN A 1 134 ? 10.643 6.516 -23.892 1.00 91.19 134 ASN A C 1
ATOM 1077 O O . ASN A 1 134 ? 9.469 6.654 -24.250 1.00 91.19 134 ASN A O 1
ATOM 1081 N N . GLN A 1 135 ? 11.190 7.318 -22.965 1.00 92.69 135 GLN A N 1
ATOM 1082 C CA . GLN A 1 135 ? 10.500 8.465 -22.374 1.00 92.69 135 GLN A CA 1
ATOM 1083 C C . GLN A 1 135 ? 10.695 9.727 -23.217 1.00 92.69 135 GLN A C 1
ATOM 1085 O O . GLN A 1 135 ? 11.587 9.835 -24.059 1.00 92.69 135 GLN A O 1
ATOM 1090 N N . ARG A 1 136 ? 9.814 10.708 -23.005 1.00 93.00 136 ARG A N 1
ATOM 1091 C CA . ARG A 1 136 ? 9.885 12.021 -23.655 1.00 93.00 136 ARG A CA 1
ATOM 1092 C C . ARG A 1 136 ? 10.007 13.102 -22.598 1.00 93.00 136 ARG A C 1
ATOM 1094 O O . ARG A 1 136 ? 9.233 13.116 -21.646 1.00 93.00 136 ARG A O 1
ATOM 1101 N N . THR A 1 137 ? 10.934 14.033 -22.793 1.00 92.56 137 THR A N 1
ATOM 1102 C CA . THR A 1 137 ? 11.139 15.163 -21.880 1.00 92.56 137 THR A CA 1
ATOM 1103 C C . THR A 1 137 ? 9.831 15.916 -21.633 1.00 92.56 137 THR A C 1
ATOM 1105 O O . THR A 1 137 ? 9.106 16.253 -22.570 1.00 92.56 137 THR A O 1
ATOM 1108 N N . GLY A 1 138 ? 9.526 16.173 -20.360 1.00 93.44 138 GLY A N 1
ATOM 1109 C CA . GLY A 1 138 ? 8.304 16.866 -19.951 1.00 93.44 138 GLY A CA 1
ATOM 1110 C C . GLY A 1 138 ? 7.035 16.007 -19.998 1.00 93.44 138 GLY A C 1
ATOM 1111 O O . GLY A 1 138 ? 5.941 16.554 -19.839 1.00 93.44 138 GLY A O 1
ATOM 1112 N N . GLN A 1 139 ? 7.140 14.693 -20.237 1.00 94.06 139 GLN A N 1
ATOM 1113 C CA . GLN A 1 139 ? 5.996 13.785 -20.307 1.00 94.06 139 GLN A CA 1
ATOM 1114 C C . GLN A 1 139 ? 6.226 12.484 -19.533 1.00 94.06 139 GLN A C 1
ATOM 1116 O O . GLN A 1 139 ? 7.242 11.828 -19.701 1.00 94.06 139 GLN A O 1
ATOM 1121 N N . CYS A 1 140 ? 5.234 12.052 -18.764 1.00 94.06 140 CYS A N 1
ATOM 1122 C CA . CYS A 1 140 ? 5.159 10.743 -18.128 1.00 94.06 140 CYS A CA 1
ATOM 1123 C C . CYS A 1 140 ? 4.211 9.829 -18.897 1.00 94.06 140 CYS A C 1
ATOM 1125 O O . CYS A 1 140 ? 3.095 10.226 -19.253 1.00 94.06 140 CYS A O 1
ATOM 1127 N N . LEU A 1 141 ? 4.644 8.596 -19.130 1.00 93.94 141 LEU A N 1
ATOM 1128 C CA . LEU A 1 141 ? 3.821 7.570 -19.745 1.00 93.94 141 LEU A CA 1
ATOM 1129 C C . LEU A 1 141 ? 3.012 6.825 -18.670 1.00 93.94 141 LEU A C 1
ATOM 1131 O O . LEU A 1 141 ? 3.576 6.337 -17.694 1.00 93.94 141 LEU A O 1
ATOM 1135 N N . ILE A 1 142 ? 1.692 6.730 -18.851 1.00 92.31 142 ILE A N 1
ATOM 1136 C CA . ILE A 1 142 ? 0.782 6.063 -17.908 1.00 92.31 142 ILE A CA 1
ATOM 1137 C C . ILE A 1 142 ? -0.003 4.965 -18.627 1.00 92.31 142 ILE A C 1
ATOM 1139 O O . ILE A 1 142 ? -0.688 5.235 -19.617 1.00 92.31 142 ILE A O 1
ATOM 1143 N N . GLN A 1 143 ? 0.075 3.741 -18.110 1.00 89.88 143 GLN A N 1
ATOM 1144 C CA . GLN A 1 143 ? -0.685 2.583 -18.556 1.00 89.88 143 GLN A CA 1
ATOM 1145 C C . GLN A 1 143 ? -2.151 2.714 -18.137 1.00 89.88 143 GLN A C 1
ATOM 1147 O O . GLN A 1 143 ? -2.481 2.991 -16.981 1.00 89.88 143 GLN A O 1
ATOM 1152 N N . LYS A 1 144 ? -3.046 2.475 -19.088 1.00 88.62 144 LYS A N 1
ATOM 1153 C CA . LYS A 1 144 ? -4.487 2.393 -18.880 1.00 88.62 144 LYS A CA 1
ATOM 1154 C C . LYS A 1 144 ? -4.932 0.948 -18.620 1.00 88.62 144 LYS A C 1
ATOM 1156 O O . LYS A 1 144 ? -4.205 0.010 -18.943 1.00 88.62 144 LYS A O 1
ATOM 1161 N N . PRO A 1 145 ? -6.151 0.747 -18.086 1.00 78.88 145 PRO A N 1
ATOM 1162 C CA . PRO A 1 145 ? -6.708 -0.591 -17.871 1.00 78.88 145 PRO A CA 1
ATOM 1163 C C . PRO A 1 145 ? -6.833 -1.449 -19.138 1.00 78.88 145 PRO A C 1
ATOM 1165 O O . PRO A 1 145 ? -6.834 -2.666 -19.037 1.00 78.88 145 PRO A O 1
ATOM 1168 N N . ASP A 1 146 ? -6.925 -0.832 -20.318 1.00 80.94 146 ASP A N 1
ATOM 1169 C CA . ASP A 1 146 ? -6.980 -1.508 -21.623 1.00 80.94 146 ASP A CA 1
ATOM 1170 C C . ASP A 1 146 ? -5.587 -1.858 -22.184 1.00 80.94 146 ASP A C 1
ATOM 1172 O O . ASP A 1 146 ? -5.449 -2.129 -23.374 1.00 80.94 146 ASP A O 1
ATOM 1176 N N . HIS A 1 147 ? -4.546 -1.813 -21.343 1.00 78.38 147 HIS A N 1
ATOM 1177 C CA . HIS A 1 147 ? -3.140 -2.041 -21.695 1.00 78.38 147 HIS A CA 1
ATOM 1178 C C . HIS A 1 147 ? -2.539 -1.019 -22.679 1.00 78.38 147 HIS A C 1
ATOM 1180 O O . HIS A 1 147 ? -1.378 -1.140 -23.082 1.00 78.38 147 HIS A O 1
ATOM 1186 N N . THR A 1 148 ? -3.278 0.040 -23.028 1.00 87.56 148 THR A N 1
ATOM 1187 C CA . THR A 1 148 ? -2.743 1.165 -23.801 1.00 87.56 148 THR A CA 1
ATOM 1188 C C . THR A 1 148 ? -2.016 2.159 -22.896 1.00 87.56 148 THR A C 1
ATOM 1190 O O . THR A 1 148 ? -2.067 2.069 -21.671 1.00 87.56 148 THR A O 1
ATOM 1193 N N . PHE A 1 149 ? -1.313 3.125 -23.491 1.00 89.31 149 PHE A N 1
ATOM 1194 C CA . PHE A 1 149 ? -0.578 4.145 -22.745 1.00 89.31 149 PHE A CA 1
ATOM 1195 C C . PHE A 1 149 ? -0.994 5.547 -23.167 1.00 89.31 149 PHE A C 1
ATOM 1197 O O . PHE A 1 149 ? -1.310 5.799 -24.331 1.00 89.31 149 PHE A O 1
ATOM 1204 N N . VAL A 1 150 ? -0.967 6.472 -22.214 1.00 93.75 150 VAL A N 1
ATOM 1205 C CA . VAL A 1 150 ? -1.193 7.898 -22.447 1.00 93.75 1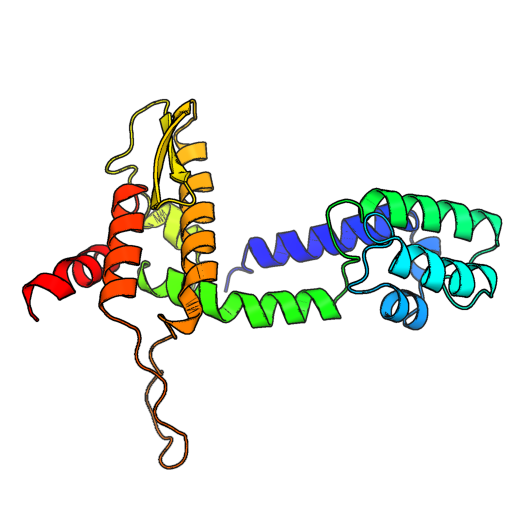50 VAL A CA 1
ATOM 1206 C C . VAL A 1 150 ? -0.048 8.713 -21.872 1.00 93.75 150 VAL A C 1
ATOM 1208 O 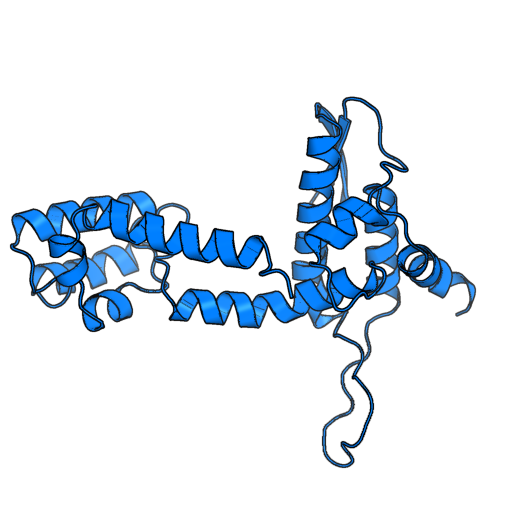O . VAL A 1 150 ? 0.433 8.433 -20.778 1.00 93.75 150 VAL A O 1
ATOM 1211 N N . SER A 1 151 ? 0.367 9.744 -22.601 1.00 93.94 151 SER A N 1
ATOM 1212 C CA . SER A 1 151 ? 1.341 10.720 -22.121 1.00 93.94 151 SER A CA 1
ATOM 1213 C C . SER A 1 151 ? 0.643 11.823 -21.325 1.00 93.94 151 SER A C 1
ATOM 1215 O O . SER A 1 151 ? -0.372 12.375 -21.763 1.00 93.94 151 SER A O 1
ATOM 1217 N N . LYS A 1 152 ? 1.195 12.161 -20.162 1.00 94.62 152 LYS A N 1
ATOM 1218 C CA . LYS A 1 152 ? 0.775 13.286 -19.317 1.00 94.62 152 LYS A CA 1
ATOM 1219 C C . LYS A 1 152 ? 1.967 14.195 -19.033 1.00 94.62 152 LYS A C 1
ATOM 1221 O O . LYS A 1 152 ? 3.073 13.680 -18.997 1.00 94.62 152 LYS A O 1
ATOM 1226 N N . PRO A 1 153 ? 1.789 15.513 -18.850 1.00 96.38 153 PRO A N 1
ATOM 1227 C CA . PRO A 1 153 ? 2.889 16.381 -18.437 1.00 96.38 153 PRO A CA 1
ATOM 1228 C C . PRO A 1 153 ? 3.522 15.894 -17.126 1.00 96.38 153 PRO A C 1
ATOM 1230 O O . PRO A 1 153 ? 2.787 15.501 -16.221 1.00 96.38 153 PRO A O 1
ATOM 1233 N N . GLY A 1 154 ? 4.850 15.922 -17.030 1.00 94.69 154 GLY A N 1
ATOM 1234 C CA . GLY A 1 154 ? 5.577 15.532 -15.820 1.00 94.69 154 GLY A CA 1
ATOM 1235 C C . GLY A 1 154 ? 7.092 15.634 -15.978 1.00 94.69 154 GLY A C 1
ATOM 1236 O O . GLY A 1 154 ? 7.605 15.754 -17.092 1.00 94.69 154 GLY A O 1
ATOM 1237 N N . THR A 1 155 ? 7.798 15.632 -14.855 1.00 95.94 155 THR A N 1
ATOM 1238 C CA . THR A 1 155 ? 9.261 15.693 -14.789 1.00 95.94 155 THR A CA 1
ATOM 1239 C C . THR A 1 155 ? 9.897 14.316 -14.994 1.00 95.94 155 THR A C 1
ATOM 1241 O O . THR A 1 155 ? 9.214 13.297 -15.022 1.00 95.94 155 THR A O 1
ATOM 1244 N N . GLU A 1 156 ? 11.220 14.267 -15.129 1.00 93.38 156 GLU A N 1
ATOM 1245 C CA . GLU A 1 156 ? 11.970 13.004 -15.141 1.00 93.38 156 GLU A CA 1
ATOM 1246 C C . GLU A 1 156 ? 11.836 12.238 -13.814 1.00 93.38 156 GLU A C 1
ATOM 1248 O O . GLU A 1 156 ? 11.634 11.026 -13.811 1.00 93.38 156 GLU A O 1
ATOM 1253 N N . ALA A 1 157 ? 11.824 12.948 -12.681 1.00 93.56 157 ALA A N 1
ATOM 1254 C CA . ALA A 1 157 ? 11.547 12.341 -11.381 1.00 93.56 157 ALA A CA 1
ATOM 1255 C C . ALA A 1 157 ? 10.138 11.719 -11.335 1.00 93.56 157 ALA A C 1
ATOM 1257 O O . ALA A 1 157 ? 9.950 10.634 -10.787 1.00 93.56 157 ALA A O 1
ATOM 1258 N N . ASP A 1 158 ? 9.148 12.367 -11.960 1.00 95.25 158 ASP A N 1
ATOM 1259 C CA . ASP A 1 158 ? 7.802 11.800 -12.087 1.00 95.25 158 ASP A CA 1
ATOM 1260 C C . ASP A 1 158 ? 7.792 10.553 -12.984 1.00 95.25 158 ASP A C 1
ATOM 1262 O O . ASP A 1 158 ? 7.091 9.595 -12.664 1.00 95.25 158 ASP A O 1
ATOM 1266 N N . GLN A 1 159 ? 8.575 10.523 -14.071 1.00 95.12 159 GLN A N 1
ATOM 1267 C CA . GLN A 1 159 ? 8.696 9.341 -14.938 1.00 95.12 159 GLN A CA 1
ATOM 1268 C C . GLN A 1 159 ? 9.221 8.142 -14.153 1.00 95.12 159 GLN A C 1
ATOM 1270 O O . GLN A 1 159 ? 8.638 7.062 -14.236 1.00 95.12 159 GLN A O 1
ATOM 1275 N N . MET A 1 160 ? 10.272 8.351 -13.359 1.00 94.38 160 MET A N 1
ATOM 1276 C CA . MET A 1 160 ? 10.851 7.318 -12.511 1.00 94.38 160 MET A CA 1
ATOM 1277 C C . MET A 1 160 ? 9.842 6.828 -11.463 1.00 94.38 160 MET A C 1
ATOM 1279 O O . MET A 1 160 ? 9.495 5.646 -11.428 1.00 94.38 160 MET A O 1
ATOM 1283 N N . ASN A 1 161 ? 9.284 7.742 -10.665 1.00 93.06 161 ASN A N 1
ATOM 1284 C CA . ASN A 1 161 ? 8.349 7.402 -9.590 1.00 93.06 161 ASN A CA 1
ATOM 1285 C C . ASN A 1 161 ? 7.086 6.702 -10.114 1.00 93.06 161 ASN A C 1
ATOM 1287 O O . ASN A 1 161 ? 6.675 5.660 -9.597 1.00 93.06 161 ASN A O 1
ATOM 1291 N N . LEU A 1 162 ? 6.470 7.239 -11.171 1.00 94.12 162 LEU A N 1
ATOM 1292 C CA . LEU A 1 162 ? 5.300 6.622 -11.798 1.00 94.12 162 LEU A CA 1
ATOM 1293 C C . LEU A 1 162 ? 5.662 5.320 -12.510 1.00 94.12 162 LEU A C 1
ATOM 1295 O O . LEU A 1 162 ? 4.827 4.420 -12.575 1.00 94.12 162 LEU A O 1
ATOM 1299 N N . GLY A 1 163 ? 6.874 5.204 -13.047 1.00 94.81 163 GLY A N 1
ATOM 1300 C CA . GLY A 1 163 ? 7.395 3.981 -13.641 1.00 94.81 163 GLY A CA 1
ATOM 1301 C C . GLY A 1 163 ? 7.461 2.850 -12.618 1.00 94.81 163 GLY A C 1
ATOM 1302 O O . GLY A 1 163 ? 6.871 1.793 -12.840 1.00 94.81 163 GLY A O 1
ATOM 1303 N N . VAL A 1 164 ? 8.072 3.101 -11.457 1.00 93.88 164 VAL A N 1
ATOM 1304 C CA . VAL A 1 164 ? 8.138 2.144 -10.341 1.00 93.88 164 VAL A CA 1
ATOM 1305 C C . VAL A 1 164 ? 6.740 1.741 -9.876 1.00 93.88 164 VAL A C 1
ATOM 1307 O O . VAL A 1 164 ? 6.444 0.549 -9.773 1.00 93.88 164 VAL A O 1
ATOM 1310 N N . LEU A 1 165 ? 5.846 2.711 -9.647 1.00 92.69 165 LEU A N 1
ATOM 1311 C CA . LEU A 1 165 ? 4.468 2.422 -9.236 1.00 92.69 165 LEU A CA 1
ATOM 1312 C C . LEU A 1 165 ? 3.749 1.535 -10.258 1.00 92.69 165 LEU A C 1
ATOM 1314 O O . LEU A 1 165 ? 3.047 0.595 -9.888 1.00 92.69 165 LEU A O 1
ATOM 1318 N N . GLN A 1 166 ? 3.944 1.795 -11.551 1.00 94.38 166 GLN A N 1
ATOM 1319 C CA . GLN A 1 166 ? 3.355 0.988 -12.615 1.00 94.38 166 GLN A CA 1
ATOM 1320 C C . GLN A 1 166 ? 3.942 -0.426 -12.673 1.00 94.38 166 GLN A C 1
ATOM 1322 O O . GLN A 1 166 ? 3.171 -1.370 -12.845 1.00 94.38 166 GLN A O 1
ATOM 1327 N N . LEU A 1 167 ? 5.251 -0.606 -12.463 1.00 94.50 167 LEU A N 1
ATOM 1328 C CA . LEU A 1 167 ? 5.865 -1.936 -12.360 1.00 94.50 167 LEU A CA 1
ATOM 1329 C C . LEU A 1 167 ? 5.243 -2.753 -11.227 1.00 94.50 167 LEU A C 1
ATOM 1331 O O . LEU A 1 167 ? 4.832 -3.895 -11.448 1.00 94.50 167 LEU A O 1
ATOM 1335 N N . PHE A 1 168 ? 5.100 -2.157 -10.041 1.00 93.00 168 PHE A N 1
ATOM 1336 C CA . PHE A 1 168 ? 4.449 -2.822 -8.915 1.00 93.00 168 PHE A CA 1
ATOM 1337 C C . PHE A 1 168 ? 2.978 -3.125 -9.206 1.00 93.00 168 PHE A C 1
ATOM 1339 O O . PHE A 1 168 ? 2.539 -4.239 -8.945 1.00 93.00 168 PHE A O 1
ATOM 1346 N N . LEU A 1 169 ? 2.219 -2.214 -9.824 1.00 92.38 169 LEU A N 1
ATOM 1347 C CA . LEU A 1 169 ? 0.823 -2.476 -10.201 1.00 92.38 169 LEU A CA 1
ATOM 1348 C C . LEU A 1 169 ? 0.688 -3.623 -11.215 1.00 92.38 169 LEU A C 1
ATOM 1350 O O . LEU A 1 169 ? -0.228 -4.441 -11.100 1.00 92.38 169 LEU A O 1
ATOM 1354 N N . ILE A 1 170 ? 1.587 -3.713 -12.199 1.00 91.19 170 ILE A N 1
ATOM 1355 C CA . ILE A 1 170 ? 1.600 -4.824 -13.161 1.00 91.19 170 ILE A CA 1
ATOM 1356 C C . ILE A 1 170 ? 1.959 -6.134 -12.449 1.00 91.19 170 ILE A C 1
ATOM 1358 O O . ILE A 1 170 ? 1.289 -7.147 -12.670 1.00 91.19 170 ILE A O 1
ATOM 1362 N N . ALA A 1 171 ? 2.950 -6.112 -11.555 1.00 92.50 171 ALA A N 1
ATOM 1363 C CA . ALA A 1 171 ? 3.326 -7.263 -10.742 1.00 92.50 171 ALA A CA 1
ATOM 1364 C C . ALA A 1 171 ? 2.172 -7.721 -9.834 1.00 92.50 171 ALA A C 1
ATOM 1366 O O . ALA A 1 171 ? 1.842 -8.903 -9.811 1.00 92.50 171 ALA A O 1
ATOM 1367 N N . MET A 1 172 ? 1.480 -6.800 -9.159 1.00 91.44 172 MET A N 1
ATOM 1368 C CA . MET A 1 172 ? 0.305 -7.083 -8.326 1.00 91.44 172 MET A CA 1
ATOM 1369 C C . MET A 1 172 ? -0.785 -7.825 -9.108 1.00 91.44 172 MET A C 1
ATOM 1371 O O . MET A 1 172 ? -1.308 -8.826 -8.617 1.00 91.44 172 MET A O 1
ATOM 1375 N N . ARG A 1 173 ? -1.075 -7.402 -10.346 1.00 89.12 173 ARG A N 1
ATOM 1376 C CA . ARG A 1 173 ? -2.069 -8.059 -11.217 1.00 89.12 173 ARG A CA 1
ATOM 1377 C C . ARG A 1 173 ? -1.658 -9.468 -11.649 1.00 89.12 173 ARG A C 1
ATOM 1379 O O . ARG A 1 173 ? -2.524 -10.317 -11.828 1.00 89.12 173 ARG A O 1
ATOM 1386 N N . ASN A 1 174 ? -0.358 -9.718 -11.811 1.00 89.06 174 ASN A N 1
ATOM 1387 C CA . ASN A 1 174 ? 0.149 -10.897 -12.517 1.00 89.06 174 ASN A CA 1
ATOM 1388 C C . ASN A 1 174 ? 0.999 -11.854 -11.662 1.00 89.06 174 ASN A C 1
ATOM 1390 O O . ASN A 1 174 ? 1.422 -12.893 -12.167 1.00 89.06 174 ASN A O 1
ATOM 1394 N N . HIS A 1 175 ? 1.245 -11.567 -10.380 1.00 88.00 175 HIS A N 1
ATOM 1395 C CA . HIS A 1 175 ? 2.194 -12.331 -9.553 1.00 88.00 175 HIS A CA 1
ATOM 1396 C C . HIS A 1 175 ? 1.872 -13.834 -9.440 1.00 88.00 175 HIS A C 1
ATOM 1398 O O . HIS A 1 175 ? 2.781 -14.654 -9.337 1.00 88.00 175 HIS A O 1
ATOM 1404 N N . LEU A 1 176 ? 0.596 -14.231 -9.533 1.00 87.38 176 LEU A N 1
ATOM 1405 C CA . LEU A 1 176 ? 0.182 -15.646 -9.547 1.00 87.38 176 LEU A CA 1
ATOM 1406 C C . LEU A 1 176 ? 0.555 -16.393 -10.846 1.00 87.38 176 LEU A C 1
ATOM 1408 O O . LEU A 1 176 ? 0.578 -17.631 -10.880 1.00 87.38 176 LEU A O 1
ATOM 1412 N N . ASN A 1 177 ? 0.837 -15.651 -11.917 1.00 88.00 177 ASN A N 1
ATOM 1413 C CA . ASN A 1 177 ? 1.329 -16.158 -13.199 1.00 88.00 177 ASN A CA 1
ATOM 1414 C C . ASN A 1 177 ? 2.842 -15.963 -13.361 1.00 88.00 177 ASN A C 1
ATOM 1416 O O . ASN A 1 177 ? 3.435 -16.576 -14.239 1.00 88.00 177 ASN A O 1
ATOM 1420 N N . MET A 1 178 ? 3.483 -15.196 -12.474 1.00 88.06 178 MET A N 1
ATOM 1421 C CA . MET A 1 178 ? 4.934 -14.987 -12.437 1.00 88.06 178 MET A CA 1
ATOM 1422 C C . MET A 1 178 ? 5.556 -15.396 -11.084 1.00 88.06 178 MET A C 1
ATOM 1424 O O . MET A 1 178 ? 6.338 -14.627 -10.520 1.00 88.06 178 MET A O 1
ATOM 1428 N N . PRO A 1 179 ? 5.241 -16.583 -10.519 1.00 83.44 179 PRO A N 1
ATOM 1429 C CA . PRO A 1 179 ? 5.808 -17.009 -9.239 1.00 83.44 179 PRO A CA 1
ATOM 1430 C C . PRO A 1 179 ? 7.338 -16.997 -9.284 1.00 83.44 179 PRO A C 1
ATOM 1432 O O . PRO A 1 179 ? 7.928 -17.287 -10.323 1.00 83.44 179 PRO A O 1
ATOM 1435 N N . ALA A 1 180 ? 7.989 -16.684 -8.162 1.00 76.69 180 ALA A N 1
ATOM 1436 C CA . ALA A 1 180 ? 9.446 -16.701 -8.047 1.00 76.69 180 ALA A CA 1
ATOM 1437 C C . ALA A 1 180 ? 10.040 -18.055 -8.478 1.00 76.69 180 ALA A C 1
ATOM 1439 O O . ALA A 1 180 ? 9.473 -19.111 -8.177 1.00 76.69 180 ALA A O 1
ATOM 1440 N N . GLU A 1 181 ? 11.207 -18.039 -9.130 1.00 70.62 181 GLU A N 1
ATOM 1441 C CA . GLU A 1 181 ? 11.927 -19.284 -9.395 1.00 70.62 181 GLU A CA 1
ATOM 1442 C C . GLU A 1 181 ? 12.287 -19.960 -8.064 1.00 70.62 181 GLU A C 1
ATOM 1444 O O . GLU A 1 181 ? 12.776 -19.303 -7.134 1.00 70.62 181 GLU A O 1
ATOM 1449 N N . PRO A 1 182 ? 12.090 -21.281 -7.936 1.00 61.22 182 PRO A N 1
ATOM 1450 C CA . PRO A 1 182 ? 12.535 -21.984 -6.752 1.00 61.22 182 PRO A CA 1
ATOM 1451 C C . PRO A 1 182 ? 14.055 -21.885 -6.628 1.00 61.22 182 PRO A C 1
ATOM 1453 O O . PRO A 1 182 ? 14.805 -22.392 -7.465 1.00 61.22 182 PRO A O 1
ATOM 1456 N N . LYS A 1 183 ? 14.524 -21.314 -5.517 1.00 58.50 183 LYS A N 1
ATOM 1457 C CA . LYS A 1 183 ? 15.920 -21.449 -5.092 1.00 58.50 183 LYS A CA 1
ATOM 1458 C C . LYS A 1 183 ? 16.198 -22.952 -4.886 1.00 58.50 183 LYS A C 1
ATOM 1460 O O . LYS A 1 183 ? 15.688 -23.540 -3.935 1.00 58.50 183 LYS A O 1
ATOM 1465 N N . LYS A 1 184 ? 16.938 -23.621 -5.788 1.00 52.94 184 LYS A N 1
ATOM 1466 C CA . LYS A 1 184 ? 17.383 -25.031 -5.606 1.00 52.94 184 LYS A CA 1
ATOM 1467 C C . LYS A 1 184 ? 18.092 -25.135 -4.233 1.00 52.94 184 LYS A C 1
ATOM 1469 O O . LYS A 1 184 ? 18.888 -24.260 -3.922 1.00 52.94 184 LYS A O 1
ATOM 1474 N N . LYS A 1 185 ? 17.871 -26.122 -3.350 1.00 44.47 185 LYS A N 1
ATOM 1475 C CA . LYS A 1 185 ? 17.910 -27.593 -3.491 1.00 44.47 185 LYS A CA 1
ATOM 1476 C C . LYS A 1 185 ? 17.024 -28.298 -2.432 1.00 44.47 185 LYS A C 1
ATOM 1478 O O . LYS A 1 185 ? 16.789 -27.758 -1.359 1.00 44.47 185 LYS A O 1
ATOM 1483 N N . ASN A 1 186 ? 16.674 -29.557 -2.721 1.00 45.53 186 ASN A N 1
ATOM 1484 C CA . ASN A 1 186 ? 16.152 -30.606 -1.821 1.00 45.53 186 ASN A CA 1
ATOM 1485 C C . ASN A 1 186 ? 14.698 -30.508 -1.344 1.00 45.53 186 ASN A C 1
ATOM 1487 O O . ASN A 1 186 ? 14.437 -30.380 -0.153 1.00 45.53 186 ASN A O 1
ATOM 1491 N N . LEU A 1 187 ? 13.737 -30.728 -2.241 1.00 53.06 187 LEU A N 1
ATOM 1492 C CA . LEU A 1 187 ? 12.393 -31.131 -1.823 1.00 53.06 187 LEU A CA 1
ATOM 1493 C C . LEU A 1 187 ? 11.908 -32.286 -2.699 1.00 53.06 187 LEU A C 1
ATOM 1495 O O . LEU A 1 187 ? 11.154 -32.095 -3.644 1.00 53.06 187 LEU A O 1
ATOM 1499 N N . LEU A 1 188 ? 12.336 -33.502 -2.353 1.00 55.75 188 LEU A N 1
ATOM 1500 C CA . LEU A 1 18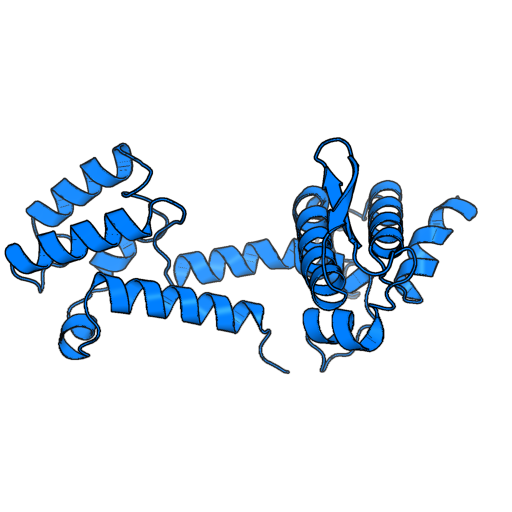8 ? 11.825 -34.753 -2.933 1.00 55.75 188 LEU A CA 1
ATOM 1501 C C . LEU A 1 188 ? 10.336 -35.006 -2.602 1.00 55.75 188 LEU A C 1
ATOM 1503 O O . LEU A 1 188 ? 9.776 -35.991 -3.063 1.00 55.75 188 LEU A O 1
ATOM 1507 N N . ALA A 1 189 ? 9.692 -34.127 -1.821 1.00 55.72 189 ALA A N 1
ATOM 1508 C CA . ALA A 1 189 ? 8.349 -34.339 -1.282 1.00 55.72 189 ALA A CA 1
ATOM 1509 C C . ALA A 1 189 ? 7.389 -33.134 -1.396 1.00 55.72 189 ALA A C 1
ATOM 1511 O O . ALA A 1 189 ? 6.287 -33.206 -0.859 1.00 55.72 189 ALA A O 1
ATOM 1512 N N . LYS A 1 190 ? 7.757 -32.026 -2.066 1.00 52.91 190 LYS A N 1
ATOM 1513 C CA . LYS A 1 190 ? 6.811 -30.916 -2.320 1.00 52.91 190 LYS A CA 1
ATOM 1514 C C . LYS A 1 190 ? 6.373 -30.894 -3.790 1.00 52.91 190 LYS A C 1
ATOM 1516 O O . LYS A 1 190 ? 7.191 -31.226 -4.651 1.00 52.91 190 LYS A O 1
ATOM 1521 N N . PRO A 1 191 ? 5.116 -30.507 -4.093 1.00 53.72 191 PRO A N 1
ATOM 1522 C CA . PRO A 1 191 ? 4.659 -30.318 -5.467 1.00 53.72 191 PRO A CA 1
ATOM 1523 C C . PRO A 1 191 ? 5.639 -29.422 -6.222 1.00 53.72 191 PRO A C 1
ATOM 1525 O O . PRO A 1 191 ? 6.153 -28.456 -5.649 1.00 53.72 191 PRO A O 1
ATOM 1528 N N . ARG A 1 192 ? 5.913 -29.738 -7.495 1.00 57.28 192 ARG A N 1
ATOM 1529 C CA . ARG A 1 192 ? 6.753 -28.866 -8.323 1.00 57.28 192 ARG A CA 1
ATOM 1530 C C . ARG A 1 192 ? 6.115 -27.471 -8.324 1.00 57.28 192 ARG A C 1
ATOM 1532 O O . ARG A 1 192 ? 4.925 -27.377 -8.626 1.00 57.28 192 ARG A O 1
ATOM 1539 N N . PRO A 1 193 ? 6.861 -26.415 -7.968 1.00 61.25 193 PRO A N 1
ATOM 1540 C CA . PRO A 1 193 ? 6.321 -25.065 -7.996 1.00 61.25 193 PRO A CA 1
ATOM 1541 C C . PRO A 1 193 ? 5.843 -24.748 -9.415 1.00 61.25 193 PRO A C 1
ATOM 1543 O O . PRO A 1 193 ? 6.479 -25.155 -10.394 1.00 61.25 193 PRO A O 1
ATOM 1546 N N . LYS A 1 194 ? 4.694 -24.069 -9.514 1.00 70.19 194 LYS A N 1
ATOM 1547 C CA . LYS A 1 194 ? 4.147 -23.598 -10.790 1.00 70.19 194 LYS A CA 1
ATOM 1548 C C . LYS A 1 194 ? 5.231 -22.757 -11.467 1.00 70.19 194 LYS A C 1
ATOM 1550 O O . LYS A 1 194 ? 5.798 -21.875 -10.828 1.00 70.19 194 LYS A O 1
ATOM 1555 N N . LYS A 1 195 ? 5.557 -23.071 -12.720 1.00 79.19 195 LYS A N 1
ATOM 1556 C CA . LYS A 1 195 ? 6.481 -22.248 -13.505 1.00 79.19 195 LYS A CA 1
ATOM 1557 C C . LYS A 1 195 ? 5.801 -20.933 -13.867 1.00 79.19 195 LYS A C 1
ATOM 1559 O O . LYS A 1 195 ? 4.578 -20.902 -14.016 1.00 79.19 195 LYS A O 1
ATOM 1564 N N . ALA A 1 196 ? 6.599 -19.881 -13.999 1.00 84.56 196 ALA A N 1
ATOM 1565 C CA . ALA A 1 196 ? 6.116 -18.629 -14.550 1.00 84.56 196 ALA A CA 1
ATOM 1566 C C . ALA A 1 196 ? 5.654 -18.816 -15.997 1.00 84.56 196 ALA A C 1
ATOM 1568 O O . ALA A 1 196 ? 6.235 -19.607 -16.745 1.00 84.56 196 ALA A O 1
ATOM 1569 N N . ASP A 1 197 ? 4.587 -18.108 -16.347 1.00 87.12 197 ASP A N 1
ATOM 1570 C CA . ASP A 1 197 ? 4.076 -18.032 -17.704 1.00 87.12 197 ASP A CA 1
ATOM 1571 C C . ASP A 1 197 ? 5.046 -17.189 -18.553 1.00 87.12 197 ASP A C 1
ATOM 1573 O O . ASP A 1 197 ? 5.256 -16.011 -18.236 1.00 87.12 197 ASP A O 1
ATOM 1577 N N . PRO A 1 198 ? 5.676 -17.768 -19.592 1.00 87.19 198 PRO A N 1
ATOM 1578 C CA . PRO A 1 198 ? 6.633 -17.050 -20.425 1.00 87.19 198 PRO A CA 1
ATOM 1579 C C . PRO A 1 198 ? 6.032 -15.831 -21.130 1.00 87.19 198 PRO A C 1
ATOM 1581 O O . PRO A 1 198 ? 6.734 -14.837 -21.303 1.00 87.19 198 PRO A O 1
ATOM 1584 N N . GLU A 1 199 ? 4.753 -15.883 -21.514 1.00 89.06 199 GLU A N 1
ATOM 1585 C CA . GLU A 1 199 ? 4.085 -14.776 -22.206 1.00 89.06 199 GLU A CA 1
ATOM 1586 C C . GLU A 1 199 ? 3.910 -13.588 -21.258 1.00 89.06 199 GLU A C 1
ATOM 1588 O O . GLU A 1 199 ? 4.281 -12.461 -21.583 1.00 89.06 199 GLU A O 1
ATOM 1593 N N . VAL A 1 200 ? 3.472 -13.859 -20.028 1.00 90.12 200 VAL A N 1
ATOM 1594 C CA . VAL A 1 200 ? 3.295 -12.831 -18.994 1.00 90.12 200 VAL A CA 1
ATOM 1595 C C . VAL A 1 200 ? 4.638 -12.226 -18.568 1.00 90.12 200 VAL A C 1
ATOM 1597 O O . VAL A 1 200 ? 4.723 -11.020 -18.339 1.00 90.12 200 VAL A O 1
ATOM 1600 N N . LEU A 1 201 ? 5.706 -13.030 -18.492 1.00 90.56 201 LEU A N 1
ATOM 1601 C CA . LEU A 1 201 ? 7.057 -12.530 -18.206 1.00 90.56 201 LEU A CA 1
ATOM 1602 C C . LEU A 1 201 ? 7.594 -11.630 -19.322 1.00 90.56 201 LEU A C 1
ATOM 1604 O O . LEU A 1 201 ? 8.157 -10.572 -19.034 1.00 90.56 201 LEU A O 1
ATOM 1608 N N . HIS A 1 202 ? 7.406 -12.036 -20.578 1.00 91.25 202 HIS A N 1
ATOM 1609 C CA . HIS A 1 202 ? 7.790 -11.240 -21.738 1.00 91.25 202 HIS A CA 1
ATOM 1610 C C . HIS A 1 202 ? 7.050 -9.898 -21.755 1.00 91.25 202 HIS A C 1
ATOM 1612 O O . HIS A 1 202 ? 7.675 -8.850 -21.909 1.00 91.25 202 HIS A O 1
ATOM 1618 N N . GLU A 1 203 ? 5.732 -9.906 -21.536 1.00 91.81 203 GLU A N 1
ATOM 1619 C CA . GLU A 1 203 ? 4.946 -8.675 -21.445 1.00 91.81 203 GLU A CA 1
ATOM 1620 C C . GLU A 1 203 ? 5.414 -7.779 -20.297 1.00 91.81 203 GLU A C 1
ATOM 1622 O O . GLU A 1 203 ? 5.535 -6.566 -20.471 1.00 91.81 203 GLU A O 1
ATOM 1627 N N . PHE A 1 204 ? 5.713 -8.357 -19.131 1.00 93.56 204 PHE A N 1
ATOM 1628 C CA . PHE A 1 204 ? 6.200 -7.600 -17.983 1.00 93.56 204 PHE A CA 1
ATOM 1629 C C . PHE A 1 204 ? 7.525 -6.885 -18.287 1.00 93.56 204 PHE A C 1
ATOM 1631 O O . PHE A 1 204 ? 7.644 -5.687 -18.020 1.00 93.56 204 PHE A O 1
ATOM 1638 N N . ALA A 1 205 ? 8.478 -7.576 -18.918 1.00 94.62 205 ALA A N 1
ATOM 1639 C CA . ALA A 1 205 ? 9.743 -6.986 -19.353 1.00 94.62 205 ALA A CA 1
ATOM 1640 C C . ALA A 1 205 ? 9.549 -5.928 -20.453 1.00 94.62 205 ALA A C 1
ATOM 1642 O O . ALA A 1 205 ? 10.119 -4.838 -20.374 1.00 94.62 205 ALA A O 1
ATOM 1643 N N . ALA A 1 206 ? 8.670 -6.184 -21.427 1.00 93.81 206 ALA A N 1
ATOM 1644 C CA . ALA A 1 206 ? 8.345 -5.224 -22.478 1.00 93.81 206 ALA A CA 1
ATOM 1645 C C . ALA A 1 206 ? 7.710 -3.938 -21.915 1.00 93.81 206 ALA A C 1
ATOM 1647 O O . ALA A 1 206 ? 8.022 -2.834 -22.371 1.00 93.81 206 ALA A O 1
ATOM 1648 N N . TYR A 1 207 ? 6.845 -4.052 -20.900 1.00 94.06 207 TYR A N 1
ATOM 1649 C CA . TYR A 1 207 ? 6.294 -2.887 -20.208 1.00 94.06 207 TYR A CA 1
ATOM 1650 C C . TYR A 1 207 ? 7.362 -2.128 -19.423 1.00 94.06 207 TYR A C 1
ATOM 1652 O O . TYR A 1 207 ? 7.373 -0.900 -19.491 1.00 94.06 207 TYR A O 1
ATOM 1660 N N . ALA A 1 208 ? 8.274 -2.821 -18.738 1.00 95.44 208 ALA A N 1
ATOM 1661 C CA . ALA A 1 208 ? 9.395 -2.180 -18.056 1.00 95.44 208 ALA A CA 1
ATOM 1662 C C . ALA A 1 208 ? 10.251 -1.367 -19.037 1.00 95.44 208 ALA A C 1
ATOM 1664 O O . ALA A 1 208 ? 10.460 -0.169 -18.834 1.00 95.44 208 ALA A O 1
ATOM 1665 N N . HIS A 1 209 ? 10.622 -1.969 -20.169 1.00 95.31 209 HIS A N 1
ATOM 1666 C CA . HIS A 1 209 ? 11.390 -1.290 -21.208 1.00 95.31 209 HIS A CA 1
ATOM 1667 C C . HIS A 1 209 ? 10.670 -0.064 -21.783 1.00 95.31 209 HIS A C 1
ATOM 1669 O O . HIS A 1 209 ? 11.265 0.994 -22.004 1.00 95.31 209 HIS A O 1
ATOM 1675 N N . LYS A 1 210 ? 9.351 -0.159 -21.966 1.00 93.88 210 LYS A N 1
ATOM 1676 C CA . LYS A 1 210 ? 8.521 0.964 -22.416 1.00 93.88 210 LYS A CA 1
ATOM 1677 C C . LYS A 1 210 ? 8.409 2.093 -21.384 1.00 93.88 210 LYS A C 1
ATOM 1679 O O . LYS A 1 210 ? 8.196 3.240 -21.770 1.00 93.88 210 LYS A O 1
ATOM 1684 N N . LEU A 1 211 ? 8.528 1.778 -20.095 1.00 95.25 211 LEU A N 1
ATOM 1685 C CA . LEU A 1 211 ? 8.491 2.732 -18.981 1.00 95.25 211 LEU A CA 1
ATOM 1686 C C . LEU A 1 211 ? 9.860 3.365 -18.674 1.00 95.25 211 LEU A C 1
ATOM 1688 O O . LEU A 1 211 ? 9.948 4.196 -17.777 1.00 95.25 211 LEU A O 1
ATOM 1692 N N . GLY A 1 212 ? 10.903 3.026 -19.436 1.00 95.12 212 GLY A N 1
ATOM 1693 C CA . GLY A 1 212 ? 12.237 3.612 -19.287 1.00 95.12 212 GLY A CA 1
ATOM 1694 C C . GLY A 1 212 ? 13.190 2.854 -18.386 1.00 95.12 212 GLY A C 1
ATOM 1695 O O . GLY A 1 212 ? 14.218 3.404 -17.999 1.00 95.12 212 GLY A O 1
ATOM 1696 N N . PHE A 1 213 ? 12.875 1.593 -18.107 1.00 96.56 213 PHE A N 1
ATOM 1697 C CA . PHE A 1 213 ? 13.742 0.677 -17.383 1.00 96.56 213 PHE A CA 1
ATOM 1698 C C . PHE A 1 213 ? 14.542 -0.183 -18.365 1.00 96.56 213 PHE A C 1
ATOM 1700 O O . PHE A 1 213 ? 13.988 -0.769 -19.294 1.00 96.56 213 PHE A O 1
ATOM 1707 N N . GLU A 1 214 ? 15.847 -0.280 -18.168 1.00 95.31 214 GLU A N 1
ATOM 1708 C CA . GLU A 1 214 ? 16.743 -1.092 -18.976 1.00 95.31 214 GLU A CA 1
ATOM 1709 C C . GLU A 1 214 ? 17.758 -1.816 -18.089 1.00 95.31 214 GLU A C 1
ATOM 1711 O O . GLU A 1 214 ? 18.430 -1.211 -17.262 1.00 95.31 214 GLU A O 1
ATOM 1716 N N . SER A 1 215 ? 17.864 -3.127 -18.280 1.00 94.19 215 SER A N 1
ATOM 1717 C CA . SER A 1 215 ? 18.840 -4.008 -17.640 1.00 94.19 215 SER A CA 1
ATOM 1718 C C . SER A 1 215 ? 19.057 -5.230 -18.530 1.00 94.19 215 SER A C 1
ATOM 1720 O O . SER A 1 215 ? 18.265 -5.483 -19.449 1.00 94.19 215 SER A O 1
ATOM 1722 N N . ASP A 1 216 ? 20.112 -5.997 -18.269 1.00 93.06 216 ASP A N 1
ATOM 1723 C CA . ASP A 1 216 ? 20.341 -7.248 -18.993 1.00 93.06 216 ASP A CA 1
ATOM 1724 C C . ASP A 1 216 ? 19.214 -8.252 -18.705 1.00 93.06 216 ASP A C 1
ATOM 1726 O O . ASP A 1 216 ? 18.724 -8.900 -19.627 1.00 93.06 216 ASP A O 1
ATOM 1730 N N . GLU A 1 217 ? 18.678 -8.275 -17.480 1.00 92.75 217 GLU A N 1
ATOM 1731 C CA . GLU A 1 217 ? 17.521 -9.098 -17.123 1.00 92.75 217 GLU A CA 1
ATOM 1732 C C . GLU A 1 217 ? 16.264 -8.730 -17.932 1.00 92.75 217 GLU A C 1
ATOM 1734 O O . GLU A 1 217 ? 15.539 -9.610 -18.404 1.00 92.75 217 GLU A O 1
ATOM 1739 N N . ILE A 1 218 ? 15.998 -7.431 -18.140 1.00 93.25 218 ILE A N 1
ATOM 1740 C CA . ILE A 1 218 ? 14.880 -6.966 -18.981 1.00 93.25 218 ILE A CA 1
ATOM 1741 C C . ILE A 1 218 ? 15.081 -7.405 -20.436 1.00 93.25 218 ILE A C 1
ATOM 1743 O O . ILE A 1 218 ? 14.122 -7.841 -21.084 1.00 93.25 218 ILE A O 1
ATOM 1747 N N . ARG A 1 219 ? 16.308 -7.307 -20.960 1.00 92.81 219 ARG A N 1
ATOM 1748 C CA . ARG A 1 219 ? 16.630 -7.710 -22.338 1.00 92.81 219 ARG A CA 1
ATOM 1749 C C . ARG A 1 219 ? 16.437 -9.210 -22.533 1.00 92.81 219 ARG A C 1
ATOM 1751 O O . ARG A 1 219 ? 15.680 -9.603 -23.418 1.00 92.81 219 ARG A O 1
ATOM 1758 N N . GLU A 1 220 ? 17.007 -10.029 -21.654 1.00 90.62 220 GLU A N 1
ATOM 1759 C CA . GLU A 1 220 ? 16.866 -11.489 -21.689 1.00 90.62 220 GLU A CA 1
ATOM 1760 C C . GLU A 1 220 ? 15.392 -11.921 -21.660 1.00 90.62 220 GLU A C 1
ATOM 1762 O O . GLU A 1 220 ? 14.955 -12.739 -22.474 1.00 90.62 220 GLU A O 1
ATOM 1767 N N . LEU A 1 221 ? 14.590 -11.333 -20.764 1.00 89.88 221 LEU A N 1
ATOM 1768 C CA . LEU A 1 221 ? 13.163 -11.647 -20.655 1.00 89.88 221 LEU A CA 1
ATOM 1769 C C . LEU A 1 221 ? 12.357 -11.201 -21.883 1.00 89.88 221 LEU A C 1
ATOM 1771 O O . LEU A 1 221 ? 11.388 -11.861 -22.269 1.00 89.88 221 LEU A O 1
ATOM 1775 N N . THR A 1 222 ? 12.762 -10.106 -22.524 1.00 87.19 222 THR A N 1
ATOM 1776 C CA . THR A 1 222 ? 12.135 -9.634 -23.764 1.00 87.19 222 THR A CA 1
ATOM 1777 C C . THR A 1 222 ? 12.481 -10.557 -24.941 1.00 87.19 222 THR A C 1
ATOM 1779 O O . THR A 1 222 ? 11.629 -10.825 -25.788 1.00 87.19 222 THR A O 1
ATOM 1782 N N . GLU A 1 223 ? 13.690 -11.116 -24.976 1.00 81.31 223 GLU A N 1
ATOM 1783 C CA . GLU A 1 223 ? 14.186 -11.968 -26.065 1.00 81.31 223 GLU A CA 1
ATOM 1784 C C . GLU A 1 223 ? 13.741 -13.440 -25.985 1.00 81.31 223 GLU A C 1
ATOM 1786 O O . GLU A 1 223 ? 13.788 -14.141 -26.998 1.00 81.31 223 GLU A O 1
ATOM 1791 N N . LEU A 1 224 ? 13.224 -13.917 -24.843 1.00 66.69 224 LEU A N 1
ATOM 1792 C CA . LEU A 1 224 ? 12.741 -15.303 -24.658 1.00 66.69 224 LEU A CA 1
ATOM 1793 C C . LEU A 1 224 ? 11.726 -15.776 -25.723 1.00 66.69 224 LEU A C 1
ATOM 1795 O O . LEU A 1 224 ? 11.637 -16.972 -26.012 1.00 66.69 224 LEU A O 1
ATOM 1799 N N . ARG A 1 225 ? 10.996 -14.853 -26.362 1.00 53.50 225 ARG A N 1
ATOM 1800 C CA . ARG A 1 225 ? 10.067 -15.152 -27.465 1.00 53.50 225 ARG A CA 1
ATOM 1801 C C . ARG A 1 225 ? 10.767 -15.506 -28.786 1.00 53.50 225 ARG A C 1
ATOM 1803 O O . ARG A 1 225 ? 10.168 -16.176 -29.616 1.00 53.50 225 ARG A O 1
ATOM 1810 N N . ALA A 1 226 ? 12.013 -15.087 -29.000 1.00 45.53 226 ALA A N 1
ATOM 1811 C CA . ALA A 1 226 ? 12.733 -15.346 -30.251 1.00 45.53 226 ALA A CA 1
ATOM 1812 C C . ALA A 1 226 ? 13.283 -16.783 -30.362 1.00 45.53 226 ALA A C 1
ATOM 1814 O O . ALA A 1 226 ? 13.735 -17.177 -31.434 1.00 45.53 226 ALA A O 1
ATOM 1815 N N . SER A 1 227 ? 13.249 -17.559 -29.270 1.00 43.03 227 SER A N 1
ATOM 1816 C CA . SER A 1 227 ? 13.875 -18.890 -29.173 1.00 43.03 227 SER A CA 1
ATOM 1817 C C . SER A 1 227 ? 12.892 -20.041 -28.894 1.00 43.03 227 SER A C 1
ATOM 1819 O O . SER A 1 227 ? 13.339 -21.156 -28.621 1.00 43.03 227 SER A O 1
ATOM 1821 N N . SER A 1 228 ? 11.579 -19.779 -28.936 1.00 37.81 228 SER A N 1
ATOM 1822 C CA . SER A 1 228 ? 10.495 -20.753 -28.689 1.00 37.81 228 SER A CA 1
ATOM 1823 C C . SER A 1 228 ? 9.660 -20.970 -29.945 1.00 37.81 228 SER A C 1
ATOM 1825 O O . SER A 1 228 ? 9.280 -22.133 -30.200 1.00 37.81 228 SER A O 1
#

Secondary structure (DSSP, 8-state):
-PPPHHHHHHHHHHHHHHHHHH-SSHHHHTT--HHHHHHHTT--TTT-HHHHHHHHHHHHTTSSSTTS-HHHHHHHHHHHHHHTSSSPPP-HHHHHHHHHHHHHHHHHHGGGS---SS--HHHHIIIIIB--TT-BTTEEEEE-TTS-EEEEE--HHHHHHHHHHHHHHHHHHHTTTSPPPP--S--TTSPPPPPPPHHHHHHHHHHHHHTTB--HHHHHHHHGGGG-

Foldseek 3Di:
DPDAPVLVVLVVVLVCLQCQLQHVDPVSSVLFDPQLCVLQFQDQLLCDVVSVVVVVVCLVVCVHSVSDDNVSSVSSSVSSNVVSNPHGNDDVVVSVVCVVLLVLLLLLLVLQFDDDPVDHSLRRQPPPWFPCALHDAQWAWDADPVRDIDIDGDHPVCLSVRLVVVLSVLSSVCSQQDPHDDPDDDDPPDDDPDHHDLVSQLVSLVSSNNSRTDDPSSVVSVCPVVPD

Radius of gyration: 22.33 Å; chains: 1; bounding box: 45×52×60 Å

Organism: NCBI:txid1002370

Sequence (228 aa):
MGVDECILYSLDLMKDFWYESVGVERDAMQKVDENSVKELEGTAPGACKADARDLYKKLKAGKIFGAFNDQDREKIWAEVCRRTKDRLVPSFFTFFEDLNWLKGPADCVKRLIPISPDDTILYALEQYVFTGVNQRTGQCLIQKPDHTFVSKPGTEADQMNLGVLQLFLIAMRNHLNMPAEPKKKNLLAKPRPKKADPEVLHEFAAYAHKLGFESDEIRELTELRASS

InterPro domains:
  IPR022198 Protein of unknown function DUF3723 [PF12520] (4-223)